Protein AF-A0A1S3GBY2-F1 (afdb_monomer_lite)

Sequence (214 aa):
MWSNLQQQLGTPTHLPAPPTRPRPSFLALEAFECLAWSQAAGRLWEQLRQFWADHFSRRFRPRRPPLRRISSMSTFYLLDHRTRQAELGLSYGAPRTRLSDEAFVFRGGRWAAEGQLTQARLPPAPPTLSNWKPAQAQRTKSQVLLEENNYLKLQQELLMDMLTETTARMHLLEKKLDPDVSPAAAARAWQRKMRKRENANGVLMIQPRALESR

Radius of gyration: 46.9 Å; chains: 1; bounding box: 114×121×108 Å

InterPro domains:
  IPR028118 Chibby family [PF14645] (54-177)
  IPR028118 Chibby family [cd07429] (70-169)

Structure (mmCIF, N/CA/C/O backbone):
data_AF-A0A1S3GBY2-F1
#
_entry.id   AF-A0A1S3GBY2-F1
#
loop_
_atom_site.group_PDB
_atom_site.id
_atom_site.type_symbol
_atom_site.label_atom_id
_atom_site.label_alt_id
_atom_site.label_comp_id
_atom_site.label_asym_id
_atom_site.label_entity_id
_atom_site.label_seq_id
_atom_site.pdbx_PDB_ins_code
_atom_site.Cartn_x
_atom_site.Cartn_y
_atom_site.Cartn_z
_atom_site.occupancy
_atom_site.B_iso_or_equiv
_atom_site.auth_seq_id
_atom_site.auth_comp_id
_atom_site.auth_asym_id
_atom_site.auth_atom_id
_atom_site.pdbx_PDB_model_num
ATOM 1 N N . MET A 1 1 ? 80.711 64.512 -30.360 1.00 38.22 1 MET A N 1
ATOM 2 C CA . MET A 1 1 ? 81.630 64.069 -31.427 1.00 38.22 1 MET A CA 1
ATOM 3 C C . MET A 1 1 ? 81.513 62.571 -31.541 1.00 38.22 1 MET A C 1
ATOM 5 O O . MET A 1 1 ? 81.596 61.885 -30.534 1.00 38.22 1 MET A O 1
ATOM 9 N N . TRP A 1 2 ? 81.209 62.131 -32.751 1.00 36.69 2 TRP A N 1
ATOM 10 C CA . TRP A 1 2 ? 80.994 60.751 -33.144 1.00 36.69 2 TRP A CA 1
ATOM 11 C C . TRP A 1 2 ? 82.316 59.992 -33.252 1.00 36.69 2 TRP A C 1
ATOM 13 O O . TRP A 1 2 ? 83.219 60.451 -33.946 1.00 36.69 2 TRP A O 1
ATOM 23 N N . SER A 1 3 ? 82.383 58.822 -32.627 1.00 38.38 3 SER A N 1
ATOM 24 C CA . SER A 1 3 ? 83.279 57.706 -32.956 1.00 38.38 3 SER A CA 1
ATOM 25 C C . SER A 1 3 ? 82.935 56.566 -31.983 1.00 38.38 3 SER A C 1
ATOM 27 O O . SER A 1 3 ? 82.779 56.797 -30.796 1.00 38.38 3 SER A O 1
ATOM 29 N N . ASN A 1 4 ? 82.747 55.311 -32.362 1.00 39.38 4 ASN A N 1
ATOM 30 C CA . ASN A 1 4 ? 82.948 54.659 -33.635 1.00 39.38 4 ASN A CA 1
ATOM 31 C C . ASN A 1 4 ? 82.101 53.376 -33.646 1.00 39.38 4 ASN A C 1
ATOM 33 O O . ASN A 1 4 ? 81.843 52.774 -32.603 1.00 39.38 4 ASN A O 1
ATOM 37 N N . LEU A 1 5 ? 81.667 52.997 -34.839 1.00 38.19 5 LEU A N 1
ATOM 38 C CA . LEU A 1 5 ? 80.824 51.852 -35.149 1.00 38.19 5 LEU A CA 1
ATOM 39 C C . LEU A 1 5 ? 81.502 50.508 -34.793 1.00 38.19 5 LEU A C 1
ATOM 41 O O . LEU A 1 5 ? 82.589 50.207 -35.270 1.00 38.19 5 LEU A O 1
ATOM 45 N N . GLN A 1 6 ? 80.781 49.665 -34.050 1.00 40.56 6 GLN A N 1
ATOM 46 C CA . GLN A 1 6 ? 80.234 48.406 -34.578 1.00 40.56 6 GLN A CA 1
ATOM 47 C C . GLN A 1 6 ? 81.227 47.387 -35.167 1.00 40.56 6 GLN A C 1
ATOM 49 O O . GLN A 1 6 ? 81.456 47.371 -36.374 1.00 40.56 6 GLN A O 1
ATOM 54 N N . GLN A 1 7 ? 81.682 46.447 -34.325 1.00 38.84 7 GLN A N 1
ATOM 55 C CA . GLN A 1 7 ? 81.820 45.019 -34.669 1.00 38.84 7 GLN A CA 1
ATOM 56 C C . GLN A 1 7 ? 82.293 44.188 -33.466 1.00 38.84 7 GLN A C 1
ATOM 58 O O . GLN A 1 7 ? 83.486 44.065 -33.221 1.00 38.84 7 GLN A O 1
ATOM 63 N N . GLN A 1 8 ? 81.359 43.541 -32.767 1.00 37.03 8 GLN A N 1
ATOM 64 C CA . GLN A 1 8 ? 81.581 42.189 -32.249 1.00 37.03 8 GLN A CA 1
ATOM 65 C C . GLN A 1 8 ? 80.284 41.393 -32.407 1.00 37.03 8 GLN A C 1
ATOM 67 O O . GLN A 1 8 ? 79.263 41.666 -31.782 1.00 37.03 8 GLN A O 1
ATOM 72 N N . LEU A 1 9 ? 80.339 40.446 -33.337 1.00 37.59 9 LEU A N 1
ATOM 73 C CA . LEU A 1 9 ? 79.348 39.414 -33.580 1.00 37.59 9 LEU A CA 1
ATOM 74 C C . LEU A 1 9 ? 79.488 38.358 -32.471 1.00 37.59 9 LEU A C 1
ATOM 76 O O . LEU A 1 9 ? 80.596 37.868 -32.260 1.00 37.59 9 LEU A O 1
ATOM 80 N N . GLY A 1 10 ? 78.398 37.952 -31.815 1.00 32.97 10 GLY A N 1
ATOM 81 C CA . GLY A 1 10 ? 78.409 36.694 -31.065 1.00 32.97 10 GLY A CA 1
ATOM 82 C C . GLY A 1 10 ? 77.356 36.538 -29.970 1.00 32.97 10 GLY A C 1
ATOM 83 O O . GLY A 1 10 ? 77.459 37.147 -28.914 1.00 32.97 10 GLY A O 1
ATOM 84 N N . THR A 1 11 ? 76.462 35.571 -30.204 1.00 44.81 11 THR A N 1
ATOM 85 C CA . THR A 1 11 ? 75.614 34.808 -29.262 1.00 44.81 11 THR A CA 1
ATOM 86 C C . THR A 1 11 ? 74.159 35.274 -29.053 1.00 44.81 11 THR A C 1
ATOM 88 O O . THR A 1 11 ? 73.906 36.322 -28.467 1.00 44.81 11 THR A O 1
ATOM 91 N N . PRO A 1 12 ? 73.162 34.471 -29.490 1.00 40.03 12 PRO A N 1
ATOM 92 C CA . PRO A 1 12 ? 71.800 34.565 -28.990 1.00 40.03 12 PRO A CA 1
ATOM 93 C C . PRO A 1 12 ? 71.725 33.829 -27.647 1.00 40.03 12 PRO A C 1
ATOM 95 O O . PRO A 1 12 ? 71.845 32.605 -27.577 1.00 40.03 12 PRO A O 1
ATOM 98 N N . THR A 1 13 ? 71.533 34.581 -26.567 1.00 38.19 13 THR A N 1
ATOM 99 C CA . THR A 1 13 ? 71.220 34.027 -25.249 1.00 38.19 13 THR A CA 1
ATOM 100 C C . THR A 1 13 ? 69.871 33.313 -25.315 1.00 38.19 13 THR A C 1
ATOM 102 O O . THR A 1 13 ? 68.823 33.925 -25.512 1.00 38.19 13 THR A O 1
ATOM 105 N N . HIS A 1 14 ? 69.921 31.993 -25.170 1.00 47.81 14 HIS A N 1
ATOM 106 C CA . HIS A 1 14 ? 68.777 31.096 -25.090 1.00 47.81 14 HIS A CA 1
ATOM 107 C C . HIS A 1 14 ? 67.953 31.440 -23.835 1.00 47.81 14 HIS A C 1
ATOM 109 O O . HIS A 1 14 ? 68.391 31.192 -22.713 1.00 47.81 14 HIS A O 1
ATOM 115 N N . LEU A 1 15 ? 66.764 32.023 -24.005 1.00 48.34 15 LEU A N 1
ATOM 116 C CA . LEU A 1 15 ? 65.771 32.119 -22.932 1.00 48.34 15 LEU A CA 1
ATOM 117 C C . LEU A 1 15 ? 65.108 30.739 -22.760 1.00 48.34 15 LEU A C 1
ATOM 119 O O . LEU A 1 15 ? 64.544 30.226 -23.730 1.00 48.34 15 LEU A O 1
ATOM 123 N N . PRO A 1 16 ? 65.148 30.107 -21.574 1.00 47.28 16 PRO A N 1
ATOM 124 C CA . PRO A 1 16 ? 64.392 28.887 -21.333 1.00 47.28 16 PRO A CA 1
ATOM 125 C C . PRO A 1 16 ? 62.904 29.216 -21.148 1.00 47.28 16 PRO A C 1
ATOM 127 O O . PRO A 1 16 ? 62.527 30.114 -20.395 1.00 47.28 16 PRO A O 1
ATOM 130 N N . ALA A 1 17 ? 62.060 28.468 -21.858 1.00 53.50 17 ALA A N 1
ATOM 131 C CA . ALA A 1 17 ? 60.608 28.498 -21.738 1.00 53.50 17 ALA A CA 1
ATOM 132 C C . ALA A 1 17 ? 60.148 28.163 -20.300 1.00 53.50 17 ALA A C 1
ATOM 134 O O . ALA A 1 17 ? 60.812 27.382 -19.611 1.00 53.50 17 ALA A O 1
ATOM 135 N N . PRO A 1 18 ? 59.011 28.710 -19.830 1.00 54.97 18 PRO A N 1
ATOM 136 C CA . PRO A 1 18 ? 58.504 28.419 -18.493 1.00 54.97 18 PRO A CA 1
ATOM 137 C C . PRO A 1 18 ? 58.078 26.945 -18.367 1.00 54.97 18 PRO A C 1
ATOM 139 O O . PRO A 1 18 ? 57.575 26.370 -19.337 1.00 54.97 18 PRO A O 1
ATOM 142 N N . PRO A 1 19 ? 58.222 26.321 -17.182 1.00 45.69 19 PRO A N 1
ATOM 143 C CA . PRO A 1 19 ? 57.838 24.932 -16.989 1.00 45.69 19 PRO A CA 1
ATOM 144 C C . PRO A 1 19 ? 56.320 24.784 -17.113 1.00 45.69 19 PRO A C 1
ATOM 146 O O . PRO A 1 19 ? 55.539 25.348 -16.339 1.00 45.69 19 PRO A O 1
ATOM 149 N N . THR A 1 20 ? 55.898 23.987 -18.089 1.00 53.47 20 THR A N 1
ATOM 150 C CA . THR A 1 20 ? 54.543 23.461 -18.209 1.00 53.47 20 THR A CA 1
ATOM 151 C C . THR A 1 20 ? 54.222 22.639 -16.965 1.00 53.47 20 THR A C 1
ATOM 153 O O . THR A 1 20 ? 54.678 21.510 -16.799 1.00 53.47 20 THR A O 1
ATOM 156 N N . ARG A 1 21 ? 53.413 23.209 -16.067 1.00 50.62 21 ARG A N 1
ATOM 157 C CA . ARG A 1 21 ? 52.765 22.443 -14.997 1.00 50.62 21 ARG A CA 1
ATOM 158 C C . ARG A 1 21 ? 51.912 21.345 -15.648 1.00 50.62 21 ARG A C 1
ATOM 160 O O . ARG A 1 21 ? 51.072 21.685 -16.488 1.00 50.62 21 ARG A O 1
ATOM 167 N N . PRO A 1 22 ? 52.075 20.061 -15.287 1.00 51.16 22 PRO A N 1
ATOM 168 C CA . PRO A 1 22 ? 51.161 19.034 -15.755 1.00 51.16 22 PRO A CA 1
ATOM 169 C C . PRO A 1 22 ? 49.781 19.348 -15.174 1.00 51.16 22 PRO A C 1
ATOM 171 O O . PRO A 1 22 ? 49.613 19.475 -13.960 1.00 51.16 22 PRO A O 1
ATOM 174 N N . ARG A 1 23 ? 48.791 19.533 -16.050 1.00 50.62 23 ARG A N 1
ATOM 175 C CA . ARG A 1 23 ? 47.388 19.584 -15.636 1.00 50.62 23 ARG A CA 1
ATOM 176 C C . ARG A 1 23 ? 47.086 18.257 -14.931 1.00 50.62 23 ARG A C 1
ATOM 178 O O . ARG A 1 23 ? 47.350 17.220 -15.542 1.00 50.62 23 ARG A O 1
ATOM 185 N N . PRO A 1 24 ? 46.562 18.248 -13.693 1.00 50.81 24 PRO A N 1
ATOM 186 C CA . PRO A 1 24 ? 46.080 17.013 -13.100 1.00 50.81 24 PRO A CA 1
ATOM 187 C C . PRO A 1 24 ? 44.980 16.476 -14.015 1.00 50.81 24 PRO A C 1
ATOM 189 O O . PRO A 1 24 ? 43.971 17.134 -14.266 1.00 50.81 24 PRO A O 1
ATOM 192 N N . SER A 1 25 ? 45.238 15.316 -14.606 1.00 54.59 25 SER A N 1
ATOM 193 C CA . SER A 1 25 ? 44.296 14.612 -15.460 1.00 54.59 25 SER A CA 1
ATOM 194 C C . SER A 1 25 ? 43.052 14.294 -14.638 1.00 54.59 25 SER A C 1
ATOM 196 O O . SER A 1 25 ? 43.124 13.502 -13.703 1.00 54.59 25 SER A O 1
ATOM 198 N N . PHE A 1 26 ? 41.922 14.902 -15.002 1.00 49.06 26 PHE A N 1
ATOM 199 C CA . PHE A 1 26 ? 40.592 14.673 -14.419 1.00 49.06 26 PHE A CA 1
ATOM 200 C C . PHE A 1 26 ? 40.255 13.168 -14.307 1.00 49.06 26 PHE A C 1
ATOM 202 O O . PHE A 1 26 ? 39.633 12.726 -13.351 1.00 49.06 26 PHE A O 1
ATOM 209 N N . LEU A 1 27 ? 40.799 12.367 -15.231 1.00 54.09 27 LEU A N 1
ATOM 210 C CA . LEU A 1 27 ? 40.703 10.905 -15.270 1.00 54.09 27 LEU A CA 1
ATOM 211 C C . LEU A 1 27 ? 41.322 10.188 -14.056 1.00 54.09 27 LEU A C 1
ATOM 213 O O . LEU A 1 27 ? 40.889 9.094 -13.714 1.00 54.09 27 LEU A O 1
ATOM 217 N N . ALA A 1 28 ? 42.334 10.768 -13.402 1.00 50.66 28 ALA A N 1
ATOM 218 C CA . ALA A 1 28 ? 42.974 10.136 -12.249 1.00 50.66 28 ALA A CA 1
ATOM 219 C C . ALA A 1 28 ? 42.089 10.226 -10.998 1.00 50.66 28 ALA A C 1
ATOM 221 O O . ALA A 1 28 ? 41.976 9.247 -10.270 1.00 50.66 28 ALA A O 1
ATOM 222 N N . LEU A 1 29 ? 41.423 11.365 -10.776 1.00 50.31 29 LEU A N 1
ATOM 223 C CA . LEU A 1 29 ? 40.507 11.547 -9.645 1.00 50.31 29 LEU A CA 1
ATOM 224 C C . LEU A 1 29 ? 39.265 10.654 -9.778 1.00 50.31 29 LEU A C 1
ATOM 226 O O . LEU A 1 29 ? 38.917 9.975 -8.815 1.00 50.31 29 LEU A O 1
ATOM 230 N N . GLU A 1 30 ? 38.681 10.543 -10.976 1.00 53.53 30 GLU A N 1
ATOM 231 C CA . GLU A 1 30 ? 37.558 9.618 -11.202 1.00 53.53 30 GLU A CA 1
ATOM 232 C C . GLU A 1 30 ? 37.950 8.144 -11.032 1.00 53.53 30 GLU A C 1
ATOM 234 O O . GLU A 1 30 ? 37.171 7.349 -10.503 1.00 53.53 30 GLU A O 1
ATOM 239 N N . ALA A 1 31 ? 39.172 7.759 -11.418 1.00 51.44 31 ALA A N 1
ATOM 240 C CA . ALA A 1 31 ? 39.657 6.398 -11.199 1.00 51.44 31 ALA A CA 1
ATOM 241 C C . ALA A 1 31 ? 39.771 6.062 -9.699 1.00 51.44 31 ALA A C 1
ATOM 243 O O . ALA A 1 31 ? 39.437 4.946 -9.291 1.00 51.44 31 ALA A O 1
ATOM 244 N N . PHE A 1 32 ? 40.187 7.026 -8.866 1.00 53.25 32 PHE A N 1
ATOM 245 C CA . PHE A 1 32 ? 40.219 6.865 -7.409 1.00 53.25 32 PHE A CA 1
ATOM 246 C C . PHE A 1 32 ? 38.813 6.778 -6.799 1.00 53.25 32 PHE A C 1
ATOM 248 O O . PHE A 1 32 ? 38.595 5.942 -5.920 1.00 53.25 32 PHE A O 1
ATOM 255 N N . GLU A 1 33 ? 37.849 7.563 -7.283 1.00 56.28 33 GLU A N 1
ATOM 256 C CA . GLU A 1 33 ? 36.451 7.494 -6.832 1.00 56.28 33 GLU A CA 1
ATOM 257 C C . GLU A 1 33 ? 35.774 6.171 -7.230 1.00 56.28 33 GLU A C 1
ATOM 259 O O . GLU A 1 33 ? 35.102 5.547 -6.405 1.00 56.28 33 GLU A O 1
ATOM 264 N N . CYS A 1 34 ? 36.029 5.664 -8.441 1.00 55.97 34 CYS A N 1
ATOM 265 C CA . CYS A 1 34 ? 35.527 4.363 -8.896 1.00 55.97 34 CYS A CA 1
ATOM 266 C C . CYS A 1 34 ? 36.100 3.198 -8.075 1.00 55.97 34 CYS A C 1
ATOM 268 O O . CYS A 1 34 ? 35.374 2.276 -7.693 1.00 55.97 34 CYS A O 1
ATOM 270 N N . LEU A 1 35 ? 37.397 3.242 -7.758 1.00 58.91 35 LEU A N 1
ATOM 271 C CA . LEU A 1 35 ? 38.035 2.241 -6.903 1.00 58.91 35 LEU A CA 1
ATOM 272 C C . LEU A 1 35 ? 37.497 2.313 -5.468 1.00 58.91 35 LEU A C 1
ATOM 274 O O . LEU A 1 35 ? 37.173 1.272 -4.893 1.00 58.91 35 LEU A O 1
ATOM 278 N N . ALA A 1 36 ? 37.320 3.513 -4.912 1.00 57.88 36 ALA A N 1
ATOM 279 C CA . ALA A 1 36 ? 36.747 3.696 -3.581 1.00 57.88 36 ALA A CA 1
ATOM 280 C C . ALA A 1 36 ? 35.296 3.188 -3.500 1.00 57.88 36 ALA A C 1
ATOM 282 O O . ALA A 1 36 ? 34.935 2.509 -2.534 1.00 57.88 36 ALA A O 1
ATOM 283 N N . TRP A 1 37 ? 34.485 3.429 -4.535 1.00 56.75 37 TRP A N 1
ATOM 284 C CA . TRP A 1 37 ? 33.115 2.922 -4.608 1.00 56.75 37 TRP A CA 1
ATOM 285 C C . TRP A 1 37 ? 33.080 1.402 -4.788 1.00 56.75 37 TRP A C 1
ATOM 287 O O . TRP A 1 37 ? 32.333 0.726 -4.085 1.00 56.75 37 TRP A O 1
ATOM 297 N N . SER A 1 38 ? 33.941 0.828 -5.632 1.00 66.50 38 SER A N 1
ATOM 298 C CA . SER A 1 38 ? 34.029 -0.633 -5.788 1.00 66.50 38 SER A CA 1
ATOM 299 C C . SER A 1 38 ? 34.400 -1.342 -4.475 1.00 66.50 38 SER A C 1
ATOM 301 O O . SER A 1 38 ? 33.838 -2.386 -4.141 1.00 66.50 38 SER A O 1
ATOM 303 N N . GLN A 1 39 ? 35.271 -0.730 -3.667 1.00 71.12 39 GLN A N 1
ATOM 304 C CA . GLN A 1 39 ? 35.670 -1.242 -2.355 1.00 71.12 39 GLN A CA 1
ATOM 305 C C . GLN A 1 39 ? 34.579 -1.045 -1.295 1.00 71.12 39 GLN A C 1
ATOM 307 O O . GLN A 1 39 ? 34.371 -1.922 -0.456 1.00 71.12 39 GLN A O 1
ATOM 312 N N . ALA A 1 40 ? 33.866 0.085 -1.319 1.00 70.31 40 ALA A N 1
ATOM 313 C CA . ALA A 1 40 ? 32.726 0.326 -0.435 1.00 70.31 40 ALA A CA 1
ATOM 314 C C . ALA A 1 40 ? 31.551 -0.616 -0.753 1.00 70.31 40 ALA A C 1
ATOM 316 O O . ALA A 1 40 ? 30.958 -1.187 0.162 1.00 70.31 40 ALA A O 1
ATOM 317 N N . ALA A 1 41 ? 31.268 -0.846 -2.037 1.00 75.12 41 ALA A N 1
ATOM 318 C CA . ALA A 1 41 ? 30.253 -1.787 -2.499 1.00 75.12 41 ALA A CA 1
ATOM 319 C C . ALA A 1 41 ? 30.611 -3.234 -2.126 1.00 75.12 41 ALA A C 1
ATOM 321 O O . ALA A 1 41 ? 29.748 -3.969 -1.648 1.00 75.12 41 ALA A O 1
ATOM 322 N N . GLY A 1 42 ? 31.885 -3.623 -2.258 1.00 83.94 42 GLY A N 1
ATOM 323 C CA . GLY A 1 42 ? 32.376 -4.930 -1.813 1.00 83.94 42 GLY A CA 1
ATOM 324 C C . GLY A 1 42 ? 32.199 -5.151 -0.308 1.00 83.94 42 GLY A C 1
ATOM 325 O O . GLY A 1 42 ? 31.646 -6.171 0.102 1.00 83.94 42 GLY A O 1
ATOM 326 N N . ARG A 1 43 ? 32.565 -4.159 0.516 1.00 85.25 43 ARG A N 1
ATOM 327 C CA . ARG A 1 43 ? 32.376 -4.219 1.977 1.00 85.25 43 ARG A CA 1
ATOM 328 C C . ARG A 1 43 ? 30.905 -4.331 2.377 1.00 85.25 43 ARG A C 1
ATOM 330 O O . ARG A 1 43 ? 30.569 -5.111 3.263 1.00 85.25 43 ARG A O 1
ATOM 337 N N . LEU A 1 44 ? 30.025 -3.577 1.723 1.00 86.50 44 LEU A N 1
ATOM 338 C CA . LEU A 1 44 ? 28.589 -3.611 2.009 1.00 86.50 44 LEU A CA 1
ATOM 339 C C . LEU A 1 44 ? 27.968 -4.954 1.592 1.00 86.50 44 LEU A C 1
ATOM 341 O O . LEU A 1 44 ? 27.118 -5.501 2.297 1.00 86.50 44 LEU A O 1
ATOM 345 N N . TRP A 1 45 ? 28.449 -5.531 0.489 1.00 87.50 45 TRP A N 1
ATOM 346 C CA . TRP A 1 45 ? 28.054 -6.865 0.048 1.00 87.50 45 TRP A CA 1
ATOM 347 C C . TRP A 1 45 ? 28.510 -7.964 1.017 1.00 87.50 45 TRP A C 1
ATOM 349 O O . TRP A 1 45 ? 27.741 -8.874 1.331 1.00 87.50 45 TRP A O 1
ATOM 359 N N . GLU A 1 46 ? 29.725 -7.864 1.558 1.00 89.62 46 GLU A N 1
ATOM 360 C CA . GLU A 1 46 ? 30.223 -8.773 2.598 1.00 89.62 46 GLU A CA 1
ATOM 361 C C . GLU A 1 46 ? 29.426 -8.654 3.901 1.00 89.62 46 GLU A C 1
ATOM 363 O O . GLU A 1 46 ? 29.060 -9.675 4.487 1.00 89.62 46 GLU A O 1
ATOM 368 N N . GLN A 1 47 ? 29.074 -7.433 4.315 1.00 88.31 47 GLN A N 1
ATOM 369 C CA . GLN A 1 47 ? 28.208 -7.196 5.474 1.00 88.31 47 GLN A CA 1
ATOM 370 C C . GLN A 1 47 ? 26.824 -7.820 5.292 1.00 88.31 47 GLN A C 1
ATOM 372 O O . GLN A 1 47 ? 26.313 -8.468 6.208 1.00 88.31 47 GLN A O 1
ATOM 377 N N . LEU A 1 48 ? 26.229 -7.678 4.106 1.00 86.69 48 LEU A N 1
ATOM 378 C CA . LEU A 1 48 ? 24.945 -8.296 3.792 1.00 86.69 48 LEU A CA 1
ATOM 379 C C . LEU A 1 48 ? 25.047 -9.825 3.822 1.00 86.69 48 LEU A C 1
ATOM 381 O O . LEU A 1 48 ? 24.184 -10.494 4.391 1.00 86.69 48 LEU A O 1
ATOM 385 N N . ARG A 1 49 ? 26.122 -10.387 3.260 1.00 85.94 49 ARG A N 1
ATOM 386 C CA . ARG A 1 49 ? 26.354 -11.836 3.258 1.00 85.94 49 ARG A CA 1
ATOM 387 C C . ARG A 1 49 ? 26.517 -12.383 4.676 1.00 85.94 49 ARG A C 1
ATOM 389 O O . ARG A 1 49 ? 25.947 -13.427 4.989 1.00 85.94 49 ARG A O 1
ATOM 396 N N . GLN A 1 50 ? 27.237 -11.660 5.532 1.00 86.19 50 GLN A N 1
ATOM 397 C CA . GLN A 1 50 ? 27.423 -12.017 6.936 1.00 86.19 50 GLN A CA 1
ATOM 398 C C . GLN A 1 50 ? 26.107 -11.924 7.721 1.00 86.19 50 GLN A C 1
ATOM 400 O O . GLN A 1 50 ? 25.749 -12.858 8.434 1.00 86.19 50 GLN A O 1
ATOM 405 N N . PHE A 1 51 ? 25.329 -10.858 7.511 1.00 84.94 51 PHE A N 1
ATOM 406 C CA . PHE A 1 51 ? 23.994 -10.712 8.092 1.00 84.94 51 PHE A CA 1
ATOM 407 C C . PHE A 1 51 ? 23.082 -11.886 7.711 1.00 84.94 51 PHE A C 1
ATOM 409 O O . PHE A 1 51 ? 22.441 -12.488 8.570 1.00 84.94 51 PHE A O 1
ATOM 416 N N . TRP A 1 52 ? 23.051 -12.272 6.435 1.00 80.75 52 TRP A N 1
ATOM 417 C CA . TRP A 1 52 ? 22.233 -13.400 5.986 1.00 80.75 52 TRP A CA 1
ATOM 418 C C . TRP A 1 52 ? 22.682 -14.729 6.594 1.00 80.75 52 TRP A C 1
ATOM 420 O O . TRP A 1 52 ? 21.839 -15.505 7.056 1.00 80.75 52 TRP A O 1
ATOM 430 N N . ALA A 1 53 ? 23.994 -14.968 6.652 1.00 80.25 53 ALA A N 1
ATOM 431 C CA . ALA A 1 53 ? 24.554 -16.142 7.308 1.00 80.25 53 ALA A CA 1
ATOM 432 C C . ALA A 1 53 ? 24.161 -16.194 8.795 1.00 80.25 53 ALA A C 1
ATOM 434 O O . ALA A 1 53 ? 23.737 -17.244 9.278 1.00 80.25 53 ALA A O 1
ATOM 435 N N . ASP A 1 54 ? 24.194 -15.073 9.511 1.00 76.94 54 ASP A N 1
ATOM 436 C CA . ASP A 1 54 ? 23.914 -15.057 10.948 1.00 76.94 54 ASP A CA 1
ATOM 437 C C . ASP A 1 54 ? 22.416 -15.087 11.287 1.00 76.94 54 ASP A C 1
ATOM 439 O O . ASP A 1 54 ? 22.045 -15.604 12.347 1.00 76.94 54 ASP A O 1
ATOM 443 N N . HIS A 1 55 ? 21.549 -14.570 10.411 1.00 72.88 55 HIS A N 1
ATOM 444 C CA . HIS A 1 55 ? 20.110 -14.450 10.668 1.00 72.88 55 HIS A CA 1
ATOM 445 C C . HIS A 1 55 ? 19.274 -15.623 10.140 1.00 72.88 55 HIS A C 1
ATOM 447 O O . HIS A 1 55 ? 18.317 -16.017 10.810 1.00 72.88 55 HIS A O 1
ATOM 453 N N . PHE A 1 56 ? 19.632 -16.219 8.997 1.00 65.94 56 PHE A N 1
ATOM 454 C CA . PHE A 1 56 ? 18.835 -17.291 8.377 1.00 65.94 56 PHE A CA 1
ATOM 455 C C . PHE A 1 56 ? 19.404 -18.704 8.585 1.00 65.94 56 PHE A C 1
ATOM 457 O O . PHE A 1 56 ? 18.673 -19.678 8.416 1.00 65.94 56 PHE A O 1
ATOM 464 N N . SER A 1 57 ? 20.663 -18.843 9.023 1.00 63.34 57 SER A N 1
ATOM 465 C CA . SER A 1 57 ? 21.274 -20.159 9.315 1.00 63.34 57 SER A CA 1
ATOM 466 C C . SER A 1 57 ? 20.977 -20.665 10.729 1.00 63.34 57 SER A C 1
ATOM 468 O O . SER A 1 57 ? 21.215 -21.832 11.053 1.00 63.34 57 SER A O 1
ATOM 470 N N . ARG A 1 58 ? 20.456 -19.801 11.611 1.00 68.94 58 ARG A N 1
ATOM 471 C CA . ARG A 1 58 ? 19.994 -20.218 12.939 1.00 68.94 58 ARG A CA 1
ATOM 472 C C . ARG A 1 58 ? 18.736 -21.052 12.742 1.00 68.94 58 ARG A C 1
ATOM 474 O O . ARG A 1 58 ? 17.795 -20.583 12.115 1.00 68.94 58 ARG A O 1
ATOM 481 N N . ARG A 1 59 ? 18.706 -22.281 13.281 1.00 69.12 59 ARG A N 1
ATOM 482 C CA . ARG A 1 59 ? 17.524 -23.162 13.205 1.00 69.12 59 ARG A CA 1
ATOM 483 C C . ARG A 1 59 ? 16.293 -22.371 13.643 1.00 69.12 59 ARG A C 1
ATOM 485 O O . ARG A 1 59 ? 16.127 -22.120 14.837 1.00 69.12 59 ARG A O 1
ATOM 492 N N . PHE A 1 60 ? 15.455 -21.992 12.681 1.00 68.88 60 PHE A N 1
ATOM 493 C CA . PHE A 1 60 ? 14.175 -21.349 12.917 1.00 68.88 60 PHE A CA 1
ATOM 494 C C . PHE A 1 60 ? 13.353 -22.290 13.795 1.00 68.88 60 PHE A C 1
ATOM 496 O O . PHE A 1 60 ? 12.867 -23.330 13.353 1.00 68.88 60 PHE A O 1
ATOM 503 N N . ARG A 1 61 ? 13.287 -21.972 15.087 1.00 71.44 61 ARG A N 1
ATOM 504 C CA . ARG A 1 61 ? 12.473 -22.690 16.063 1.00 71.44 61 ARG A CA 1
ATOM 505 C C . ARG A 1 61 ? 11.333 -21.766 16.449 1.00 71.44 61 ARG A C 1
ATOM 507 O O . ARG A 1 61 ? 11.446 -21.083 17.470 1.00 71.44 61 ARG A O 1
ATOM 514 N N . PRO A 1 62 ? 10.272 -21.686 15.628 1.00 74.38 62 PRO A N 1
ATOM 515 C CA . PRO A 1 62 ? 9.108 -20.909 16.003 1.00 74.38 62 PRO A CA 1
ATOM 516 C C . PRO A 1 62 ? 8.631 -21.452 17.350 1.00 74.38 62 PRO A C 1
ATOM 518 O O . PRO A 1 62 ? 8.362 -22.647 17.504 1.00 74.38 62 PRO A O 1
ATOM 521 N N . ARG A 1 63 ? 8.620 -20.586 18.368 1.00 74.19 63 ARG A N 1
ATOM 522 C CA . ARG A 1 63 ? 8.042 -20.928 19.668 1.00 74.19 63 ARG A CA 1
ATOM 523 C C . ARG A 1 63 ? 6.579 -21.291 19.435 1.00 74.19 63 ARG A C 1
ATOM 525 O O . ARG A 1 63 ? 5.920 -20.661 18.610 1.00 74.19 63 ARG A O 1
ATOM 532 N N . ARG A 1 64 ? 6.073 -22.300 20.154 1.00 77.25 64 ARG A N 1
ATOM 533 C CA . ARG A 1 64 ? 4.647 -22.640 20.087 1.00 77.25 64 ARG A CA 1
ATOM 534 C C . ARG A 1 64 ? 3.844 -21.372 20.391 1.00 77.25 64 ARG A C 1
ATOM 536 O O . ARG A 1 64 ? 4.102 -20.761 21.432 1.00 77.25 64 ARG A O 1
ATOM 543 N N . PRO A 1 65 ? 2.919 -20.966 19.506 1.00 75.88 65 PRO A N 1
ATOM 544 C CA . PRO A 1 65 ? 2.024 -19.865 19.805 1.00 75.88 65 PRO A CA 1
ATOM 545 C C . PRO A 1 65 ? 1.336 -20.149 21.146 1.00 75.88 65 PRO A C 1
ATOM 547 O O . PRO A 1 65 ? 0.930 -21.294 21.374 1.00 75.88 65 PRO A O 1
ATOM 550 N N . PRO A 1 66 ? 1.238 -19.163 22.052 1.00 76.75 66 PRO A N 1
ATOM 551 C CA . PRO A 1 66 ? 0.537 -19.357 23.312 1.00 76.75 66 PRO A CA 1
ATOM 552 C C . PRO A 1 66 ? -0.895 -19.825 23.036 1.00 76.75 66 PRO A C 1
ATOM 554 O O . PRO A 1 66 ? -1.535 -19.375 22.080 1.00 76.75 66 PRO A O 1
ATOM 557 N N . LEU A 1 67 ? -1.386 -20.750 23.865 1.00 72.94 67 LEU A N 1
ATOM 558 C CA . LEU A 1 67 ? -2.731 -21.293 23.719 1.00 72.94 67 LEU A CA 1
ATOM 559 C C . LEU A 1 67 ? -3.736 -20.140 23.827 1.00 72.94 67 LEU A C 1
ATOM 561 O O . LEU A 1 67 ? -3.756 -19.407 24.819 1.00 72.94 67 LEU A O 1
ATOM 565 N N . ARG A 1 68 ? -4.542 -19.948 22.780 1.00 69.50 68 ARG A N 1
ATOM 566 C CA . ARG A 1 68 ? -5.568 -18.903 22.758 1.00 69.50 68 ARG A CA 1
ATOM 567 C C . ARG A 1 68 ? -6.539 -19.172 23.913 1.00 69.50 68 ARG A C 1
ATOM 569 O O . ARG A 1 68 ? -7.157 -20.226 23.956 1.00 69.50 68 ARG A O 1
ATOM 576 N N . ARG A 1 69 ? -6.669 -18.217 24.843 1.00 66.38 69 ARG A N 1
ATOM 577 C CA . ARG A 1 69 ? -7.635 -18.271 25.963 1.00 66.38 69 ARG A CA 1
ATOM 578 C C . ARG A 1 69 ? -9.080 -18.017 25.520 1.00 66.38 69 ARG A C 1
ATOM 580 O O . ARG A 1 69 ? -9.987 -18.120 26.333 1.00 66.38 69 ARG A O 1
ATOM 587 N N . ILE A 1 70 ? -9.279 -17.644 24.257 1.00 69.00 70 ILE A N 1
ATOM 588 C CA . ILE A 1 70 ? -10.593 -17.383 23.678 1.00 69.00 70 ILE A CA 1
ATOM 589 C C . ILE A 1 70 ? -11.170 -18.669 23.096 1.00 69.00 70 ILE A C 1
ATOM 591 O O . ILE A 1 70 ? -10.526 -19.349 22.294 1.00 69.00 70 ILE A O 1
ATOM 595 N N . SER A 1 71 ? -12.395 -18.977 23.500 1.00 56.34 71 SER A N 1
ATOM 596 C CA . SER A 1 71 ? -13.208 -20.029 22.907 1.00 56.34 71 SER A CA 1
ATOM 597 C C . SER A 1 71 ? -13.354 -19.759 21.409 1.00 56.34 71 SER A C 1
ATOM 599 O O . SER A 1 71 ? -13.742 -18.665 21.000 1.00 56.34 71 SER A O 1
ATOM 601 N N . SER A 1 72 ? -12.999 -20.731 20.570 1.00 63.91 72 SER A N 1
ATOM 602 C CA . SER A 1 72 ? -13.261 -20.654 19.134 1.00 63.91 72 SER A CA 1
ATOM 603 C C . SER A 1 72 ? -14.767 -20.594 18.883 1.00 63.91 72 SER A C 1
ATOM 605 O O . SER A 1 72 ? -15.549 -21.150 19.657 1.00 63.91 72 SER A O 1
ATOM 607 N N . MET A 1 73 ? -15.187 -19.982 17.765 1.00 64.56 73 MET A N 1
ATOM 608 C CA . MET A 1 73 ? -16.615 -19.915 17.427 1.00 64.56 73 MET A CA 1
ATOM 609 C C . MET A 1 73 ? -17.287 -21.293 17.315 1.00 64.56 73 MET A C 1
ATOM 611 O O . MET A 1 73 ? -18.503 -21.422 17.402 1.00 64.56 73 MET A O 1
ATOM 615 N N . SER A 1 74 ? -16.485 -22.343 17.164 1.00 68.81 74 SER A N 1
ATOM 616 C CA . SER A 1 74 ? -16.935 -23.727 17.143 1.00 68.81 74 SER A CA 1
ATOM 617 C C . SER A 1 74 ? -17.472 -24.232 18.482 1.00 68.81 74 SER A C 1
ATOM 619 O O . SER A 1 74 ? -18.064 -25.296 18.489 1.00 68.81 74 SER A O 1
ATOM 621 N N . THR A 1 75 ? -17.262 -23.541 19.606 1.00 72.69 75 THR A N 1
ATOM 622 C CA . THR A 1 75 ? -17.538 -24.086 20.952 1.00 72.69 75 THR A CA 1
ATOM 623 C C . THR A 1 75 ? -18.713 -23.384 21.655 1.00 72.69 75 THR A C 1
ATOM 625 O O . THR A 1 75 ? -18.990 -23.630 22.826 1.00 72.69 75 THR A O 1
ATOM 628 N N . PHE A 1 76 ? -19.467 -22.528 20.952 1.00 71.81 76 PHE A N 1
ATOM 629 C CA . PHE A 1 76 ? -20.571 -21.754 21.546 1.00 71.81 76 PHE A CA 1
ATOM 630 C C . PHE A 1 76 ? -21.767 -22.584 22.018 1.00 71.81 76 PHE A C 1
ATOM 632 O O . PHE A 1 76 ? -22.549 -22.110 22.845 1.00 71.81 76 PHE A O 1
ATOM 639 N N . TYR A 1 77 ? -21.922 -23.818 21.532 1.00 74.81 77 TYR A N 1
ATOM 640 C CA . TYR A 1 77 ? -22.962 -24.718 22.029 1.00 74.81 77 TYR A CA 1
ATOM 641 C C . TYR A 1 77 ? -22.715 -25.171 23.477 1.00 74.81 77 TYR A C 1
ATOM 643 O O . TYR A 1 77 ? -23.675 -25.560 24.135 1.00 74.81 77 TYR A O 1
ATOM 651 N N . LEU A 1 78 ? -21.475 -25.076 23.985 1.00 83.56 78 LEU A N 1
ATOM 652 C CA . LEU A 1 78 ? -21.140 -25.370 25.385 1.00 83.56 78 LEU A CA 1
ATOM 653 C C . LEU A 1 78 ? -21.466 -24.215 26.343 1.00 83.56 78 LEU A C 1
ATOM 655 O O . LEU A 1 78 ? -21.509 -24.433 27.548 1.00 83.56 78 LEU A O 1
ATOM 659 N N . LEU A 1 79 ? -21.671 -22.994 25.834 1.00 81.44 79 LEU A N 1
ATOM 660 C CA . LEU A 1 79 ? -22.061 -21.856 26.666 1.00 81.44 79 LEU A CA 1
ATOM 661 C C . LEU A 1 79 ? -23.554 -21.909 26.990 1.00 81.44 79 LEU A C 1
ATOM 663 O O . LEU A 1 79 ? -24.374 -22.255 26.127 1.00 81.44 79 LEU A O 1
ATOM 667 N N . ASP A 1 80 ? -23.890 -21.461 28.199 1.00 88.19 80 ASP A N 1
ATOM 668 C CA . ASP A 1 80 ? -25.266 -21.253 28.636 1.00 88.19 80 ASP A CA 1
ATOM 669 C C . ASP A 1 80 ? -26.029 -20.350 27.662 1.00 88.19 80 ASP A C 1
ATOM 671 O O . ASP A 1 80 ? -25.484 -19.404 27.083 1.00 88.19 80 ASP A O 1
ATOM 675 N N . HIS A 1 81 ? -27.329 -20.612 27.511 1.00 84.12 81 HIS A N 1
ATOM 676 C CA . HIS A 1 81 ? -28.204 -19.873 26.599 1.00 84.12 81 HIS A CA 1
ATOM 677 C C . HIS A 1 81 ? -28.140 -18.353 26.816 1.00 84.12 81 HIS A C 1
ATOM 679 O O . HIS A 1 81 ? -28.051 -17.593 25.853 1.00 84.12 81 HIS A O 1
ATOM 685 N N . ARG A 1 82 ? -28.116 -17.915 28.080 1.00 82.19 82 ARG A N 1
ATOM 686 C CA . ARG A 1 82 ? -28.049 -16.497 28.454 1.00 82.19 82 ARG A CA 1
ATOM 687 C C . ARG A 1 82 ? -26.725 -15.849 28.037 1.00 82.19 82 ARG A C 1
ATOM 689 O O . ARG A 1 82 ? -26.735 -14.739 27.514 1.00 82.19 82 ARG A O 1
ATOM 696 N N . THR A 1 83 ? -25.605 -16.547 28.216 1.00 83.25 83 THR A N 1
ATOM 697 C CA . THR A 1 83 ? -24.271 -16.078 27.802 1.00 83.25 83 THR A CA 1
ATOM 698 C C . THR A 1 83 ? -24.177 -16.008 26.280 1.00 83.25 83 THR A C 1
ATOM 700 O O . THR A 1 83 ? -23.745 -14.999 25.727 1.00 83.25 83 THR A O 1
ATOM 703 N N . ARG A 1 84 ? -24.705 -17.026 25.587 1.00 83.25 84 ARG A N 1
ATOM 704 C CA . ARG A 1 84 ? -24.787 -17.056 24.121 1.00 83.25 84 ARG A CA 1
ATOM 705 C C . ARG A 1 84 ? -25.618 -15.897 23.563 1.00 83.25 84 ARG A C 1
ATOM 707 O O . ARG A 1 84 ? -25.224 -15.289 22.573 1.00 83.25 84 ARG A O 1
ATOM 714 N N . GLN A 1 85 ? -26.746 -15.572 24.195 1.00 82.12 85 GLN A N 1
ATOM 715 C CA . GLN A 1 85 ? -27.578 -14.430 23.804 1.00 82.12 85 GLN A CA 1
ATOM 716 C C . GLN A 1 85 ? -26.916 -13.076 24.090 1.00 82.12 85 GLN A C 1
ATOM 718 O O . GLN A 1 85 ? -27.105 -12.146 23.313 1.00 82.12 85 GLN A O 1
ATOM 723 N N . ALA A 1 86 ? -26.136 -12.951 25.163 1.00 78.12 86 ALA A N 1
ATOM 724 C CA . ALA A 1 86 ? -25.442 -11.704 25.481 1.00 78.12 86 ALA A CA 1
ATOM 725 C C . ALA A 1 86 ? -24.282 -11.407 24.515 1.00 78.12 86 ALA A C 1
ATOM 727 O O . ALA A 1 86 ? -24.082 -10.256 24.137 1.00 78.12 86 ALA A O 1
ATOM 728 N N . GLU A 1 87 ? -23.530 -12.432 24.108 1.00 77.50 87 GLU A N 1
ATOM 729 C CA . GLU A 1 87 ? -22.354 -12.263 23.242 1.00 77.50 87 GLU A CA 1
ATOM 730 C C . GLU A 1 87 ? -22.699 -12.246 21.747 1.00 77.50 87 GLU A C 1
ATOM 732 O O . GLU A 1 87 ? -22.076 -11.517 20.977 1.00 77.50 87 GLU A O 1
ATOM 737 N N . LEU A 1 88 ? -23.674 -13.058 21.327 1.00 74.31 88 LEU A N 1
ATOM 738 C CA . LEU A 1 88 ? -23.986 -13.316 19.913 1.00 74.31 88 LEU A CA 1
ATOM 739 C C . LEU A 1 88 ? -25.478 -13.192 19.583 1.00 74.31 88 LEU A C 1
ATOM 741 O O . LEU A 1 88 ? -25.880 -13.432 18.444 1.00 74.31 88 LEU A O 1
ATOM 745 N N . GLY A 1 89 ? -26.328 -12.894 20.566 1.00 75.31 89 GLY A N 1
ATOM 746 C CA . GLY A 1 89 ? -27.759 -12.730 20.333 1.00 75.31 89 GLY A CA 1
ATOM 747 C C . GLY A 1 89 ? -28.059 -11.449 19.565 1.00 75.31 89 GLY A C 1
ATOM 748 O O . GLY A 1 89 ? -27.282 -10.504 19.573 1.00 75.31 89 GLY A O 1
ATOM 749 N N . LEU A 1 90 ? -29.231 -11.388 18.933 1.00 75.38 90 LEU A N 1
ATOM 750 C CA . LEU A 1 90 ? -29.671 -10.246 18.115 1.00 75.38 90 LEU A CA 1
ATOM 751 C C . LEU A 1 90 ? -29.876 -8.935 18.903 1.00 75.38 90 LEU A C 1
ATOM 753 O O . LEU A 1 90 ? -30.138 -7.890 18.315 1.00 75.38 90 LEU A O 1
ATOM 757 N N . SER A 1 91 ? -29.757 -8.967 20.230 1.00 78.00 91 SER A N 1
ATOM 758 C CA . SER A 1 91 ? -29.932 -7.825 21.129 1.00 78.00 91 SER A CA 1
ATOM 759 C C . SER A 1 91 ? -28.639 -7.034 21.373 1.00 78.00 91 SER A C 1
ATOM 761 O O . SER A 1 91 ? -28.453 -6.483 22.455 1.00 78.00 91 SER A O 1
ATOM 763 N N . TYR A 1 92 ? -27.733 -6.962 20.394 1.00 69.94 92 TYR A N 1
ATOM 764 C CA . TYR A 1 92 ? -26.467 -6.219 20.514 1.00 69.94 92 TYR A CA 1
ATOM 765 C C . TYR A 1 92 ? -26.635 -4.687 20.424 1.00 69.94 92 TYR A C 1
ATOM 767 O O . TYR A 1 92 ? -25.688 -3.937 20.664 1.00 69.94 92 TYR A O 1
ATOM 775 N N . GLY A 1 93 ? -27.845 -4.199 20.125 1.00 81.88 93 GLY A N 1
ATOM 776 C CA . GLY A 1 93 ? -28.130 -2.772 19.979 1.00 81.88 93 GLY A CA 1
ATOM 777 C C . GLY A 1 93 ? -27.487 -2.169 18.725 1.00 81.88 93 GLY A C 1
ATOM 778 O O . GLY A 1 93 ? -27.160 -2.867 17.770 1.00 81.88 93 GLY A O 1
ATOM 779 N N . ALA A 1 94 ? -27.326 -0.846 18.695 1.00 84.44 94 ALA A N 1
ATOM 780 C CA . ALA A 1 94 ? -26.599 -0.195 17.608 1.00 84.44 94 ALA A CA 1
ATOM 781 C C . ALA A 1 94 ? -25.105 -0.586 17.664 1.00 84.44 94 ALA A C 1
ATOM 783 O O . ALA A 1 94 ? -24.550 -0.592 18.767 1.00 84.44 94 ALA A O 1
ATOM 784 N N . PRO A 1 95 ? -24.442 -0.876 16.523 1.00 87.81 95 PRO A N 1
ATOM 785 C CA . PRO A 1 95 ? -23.031 -1.252 16.503 1.00 87.81 95 PRO A CA 1
ATOM 786 C C . PRO A 1 95 ? -22.177 -0.255 17.286 1.00 87.81 95 PRO A C 1
ATOM 788 O O . PRO A 1 95 ? -22.284 0.957 17.092 1.00 87.81 95 PRO A O 1
ATOM 791 N N . ARG A 1 96 ? -21.343 -0.776 18.183 1.00 87.81 96 ARG A N 1
ATOM 792 C CA . ARG A 1 96 ? -20.469 -0.004 19.063 1.00 87.81 96 ARG A CA 1
ATOM 793 C C . ARG A 1 96 ? -19.021 -0.372 18.804 1.00 87.81 96 ARG A C 1
ATOM 795 O O . ARG A 1 96 ? -18.708 -1.540 18.602 1.00 87.81 96 ARG A O 1
ATOM 802 N N . THR A 1 97 ? -18.139 0.611 18.844 1.00 90.12 97 THR A N 1
ATOM 803 C CA . THR A 1 97 ? -16.694 0.387 18.796 1.00 90.12 97 THR A CA 1
ATOM 804 C C . THR A 1 97 ? -16.002 1.301 19.792 1.00 90.12 97 THR A C 1
ATOM 806 O O . THR A 1 97 ? -16.522 2.362 20.131 1.00 90.12 97 THR A O 1
ATOM 809 N N . ARG A 1 98 ? -14.841 0.883 20.286 1.00 89.62 98 ARG A N 1
ATOM 810 C CA . ARG A 1 98 ? -13.991 1.700 21.151 1.00 89.62 98 ARG A CA 1
ATOM 811 C C . ARG A 1 98 ? -12.667 1.897 20.440 1.00 89.62 98 ARG A C 1
ATOM 813 O O . ARG A 1 98 ? -11.998 0.917 20.116 1.00 89.62 98 ARG A O 1
ATOM 820 N N . LEU A 1 99 ? -12.320 3.148 20.177 1.00 88.50 99 LEU A N 1
ATOM 821 C CA . LEU A 1 99 ? -11.012 3.520 19.657 1.00 88.50 99 LEU A CA 1
ATOM 822 C C . LEU A 1 99 ? -10.342 4.350 20.745 1.00 88.50 99 LEU A C 1
ATOM 824 O O . LEU A 1 99 ? -10.936 5.323 21.197 1.00 88.50 99 LEU A O 1
ATOM 828 N N . SER A 1 100 ? -9.165 3.901 21.189 1.00 85.12 100 SER A N 1
ATOM 829 C CA . SER A 1 100 ? -8.527 4.353 22.434 1.00 85.12 100 SER A CA 1
ATOM 830 C C . SER A 1 100 ? -9.486 4.278 23.635 1.00 85.12 100 SER A C 1
ATOM 832 O O . SER A 1 100 ? -9.941 3.186 23.982 1.00 85.12 100 SER A O 1
ATOM 834 N N . ASP A 1 101 ? -9.815 5.421 24.234 1.00 84.88 101 ASP A N 1
ATOM 835 C CA . ASP A 1 101 ? -10.659 5.548 25.424 1.00 84.88 101 ASP A CA 1
ATOM 836 C C . ASP A 1 101 ? -12.065 6.075 25.100 1.00 84.88 101 ASP A C 1
ATOM 838 O O . ASP A 1 101 ? -12.921 6.156 25.982 1.00 84.88 101 ASP A O 1
ATOM 842 N N . GLU A 1 102 ? -12.343 6.368 23.827 1.00 87.94 102 GLU A N 1
ATOM 843 C CA . GLU A 1 102 ? -13.629 6.888 23.371 1.00 87.94 102 GLU A CA 1
ATOM 844 C C . GLU A 1 102 ? -14.502 5.776 22.775 1.00 87.94 102 GLU A C 1
ATOM 846 O O . GLU A 1 102 ? -14.065 4.953 21.965 1.00 87.94 102 GLU A O 1
ATOM 851 N N . ALA A 1 103 ? -15.772 5.745 23.185 1.00 89.56 103 ALA A N 1
ATOM 852 C CA . ALA A 1 103 ? -16.775 4.840 22.636 1.00 89.56 103 ALA A CA 1
ATOM 853 C C . ALA A 1 103 ? -17.562 5.533 21.518 1.00 89.56 103 ALA A C 1
ATOM 855 O O . ALA A 1 103 ? -18.005 6.670 21.673 1.00 89.56 103 ALA A O 1
ATOM 856 N N . PHE A 1 104 ? -17.772 4.831 20.409 1.00 91.94 104 PHE A N 1
ATOM 857 C CA . PHE A 1 104 ? -18.536 5.289 19.255 1.00 91.94 104 PHE A CA 1
ATOM 858 C C . PHE A 1 104 ? -19.712 4.354 19.000 1.00 91.94 104 PHE A C 1
ATOM 860 O O . PHE A 1 104 ? -19.572 3.132 19.053 1.00 91.94 104 PHE A O 1
ATOM 867 N N . VAL A 1 105 ? -20.860 4.931 18.657 1.00 93.12 105 VAL A N 1
ATOM 868 C CA . VAL A 1 105 ? -22.079 4.211 18.282 1.00 93.12 105 VAL A CA 1
ATOM 869 C C . VAL A 1 105 ? -22.429 4.541 16.837 1.00 93.12 105 VAL A C 1
ATOM 871 O O . VAL A 1 105 ? -22.451 5.710 16.445 1.00 93.12 105 VAL A O 1
ATOM 874 N N . PHE A 1 106 ? -22.733 3.524 16.041 1.00 89.44 106 PHE A N 1
ATOM 875 C CA . PHE A 1 106 ? -23.184 3.688 14.667 1.00 89.44 106 PHE A CA 1
ATOM 876 C C . PHE A 1 106 ? -24.677 4.034 14.627 1.00 89.44 106 PHE A C 1
ATOM 878 O O . PHE A 1 106 ? -25.525 3.226 15.012 1.00 89.44 106 PHE A O 1
ATOM 885 N N . ARG A 1 107 ? -25.019 5.244 14.174 1.00 87.75 107 ARG A N 1
ATOM 886 C CA . ARG A 1 107 ? -26.406 5.732 14.074 1.00 87.75 107 ARG A CA 1
ATOM 887 C C . ARG A 1 107 ? -26.582 6.544 12.795 1.00 87.75 107 ARG A C 1
ATOM 889 O O . ARG A 1 107 ? -25.784 7.432 12.512 1.00 87.75 107 ARG A O 1
ATOM 896 N N . GLY A 1 108 ? -27.634 6.262 12.023 1.00 81.75 108 GLY A N 1
ATOM 897 C CA . GLY A 1 108 ? -27.953 7.027 10.809 1.00 81.75 108 GLY A CA 1
ATOM 898 C C . GLY A 1 108 ? -26.811 7.067 9.783 1.00 81.75 108 GLY A C 1
ATOM 899 O O . GLY A 1 108 ? -26.516 8.133 9.250 1.00 81.75 108 GLY A O 1
ATOM 900 N N . GLY A 1 109 ? -26.124 5.936 9.572 1.00 88.19 109 GLY A N 1
ATOM 901 C CA . GLY A 1 109 ? -25.055 5.804 8.573 1.00 88.19 109 GLY A CA 1
ATOM 902 C C . GLY A 1 109 ? -23.678 6.334 8.991 1.00 88.19 109 GLY A C 1
ATOM 903 O O . GLY A 1 109 ? -22.746 6.265 8.194 1.00 88.19 109 GLY A O 1
ATOM 904 N N . ARG A 1 110 ? -23.520 6.855 10.216 1.00 90.25 110 ARG A N 1
ATOM 905 C CA . ARG A 1 110 ? -22.256 7.428 10.712 1.00 90.25 110 ARG A CA 1
ATOM 906 C C . ARG A 1 110 ? -21.905 6.944 12.118 1.00 90.25 110 ARG A C 1
ATOM 908 O O . ARG A 1 110 ? -22.787 6.603 12.904 1.00 90.25 110 ARG A O 1
ATOM 915 N N . TRP A 1 111 ? -20.616 6.966 12.443 1.00 91.38 111 TRP A N 1
ATOM 916 C CA . TRP A 1 111 ? -20.114 6.763 13.804 1.00 91.38 111 TRP A CA 1
ATOM 917 C C . TRP A 1 111 ? -20.200 8.074 14.596 1.00 91.38 111 TRP A C 1
ATOM 919 O O . TRP A 1 111 ? -19.736 9.109 14.120 1.00 91.38 111 TRP A O 1
ATOM 929 N N . ALA A 1 112 ? -20.805 8.041 15.785 1.00 88.56 112 ALA A N 1
ATOM 930 C CA . ALA A 1 112 ? -20.918 9.186 16.691 1.00 88.56 112 ALA A CA 1
ATOM 931 C C . ALA A 1 112 ? -20.375 8.826 18.079 1.00 88.56 112 ALA A C 1
ATOM 933 O O . ALA A 1 112 ? -20.624 7.722 18.560 1.00 88.56 112 ALA A O 1
ATOM 934 N N . ALA A 1 113 ? -19.650 9.743 18.723 1.00 88.19 113 ALA A N 1
ATOM 935 C CA . ALA A 1 113 ? -19.106 9.518 20.059 1.00 88.19 113 ALA A CA 1
ATOM 936 C C . ALA A 1 113 ? -20.241 9.403 21.094 1.00 88.19 113 ALA A C 1
ATOM 938 O O . ALA A 1 113 ? -21.131 10.252 21.168 1.00 88.19 113 ALA A O 1
ATOM 939 N N . GLU A 1 114 ? -20.209 8.349 21.902 1.00 80.12 114 GLU A N 1
ATOM 940 C CA . GLU A 1 114 ? -21.261 7.972 22.850 1.00 80.12 114 GLU A CA 1
ATOM 941 C C . GLU A 1 114 ? -21.474 9.025 23.957 1.00 80.12 114 GLU A C 1
ATOM 943 O O . GLU A 1 114 ? -22.585 9.181 24.460 1.00 80.12 114 GLU A O 1
ATOM 948 N N . GLY A 1 115 ? -20.441 9.818 24.268 1.00 67.88 115 GLY A N 1
ATOM 949 C CA . GLY A 1 1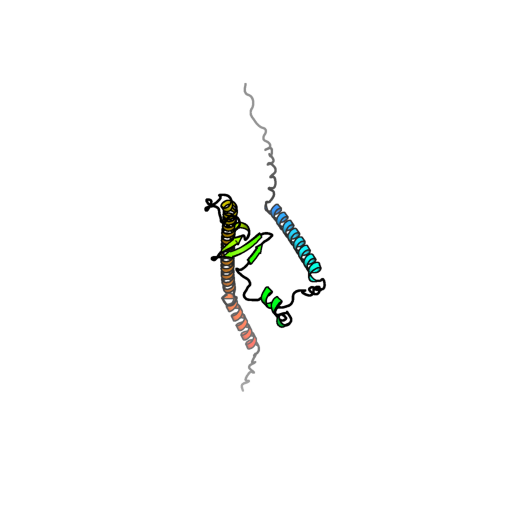15 ? -20.470 10.882 25.279 1.00 67.88 115 GLY A CA 1
ATOM 950 C C . GLY A 1 115 ? -21.073 12.222 24.836 1.00 67.88 115 GLY A C 1
ATOM 951 O O . GLY A 1 115 ? -21.265 13.095 25.675 1.00 67.88 115 GLY A O 1
ATOM 952 N N . GLN A 1 116 ? -21.411 12.419 23.555 1.00 57.25 116 GLN A N 1
ATOM 953 C CA . GLN A 1 116 ? -22.013 13.684 23.089 1.00 57.25 116 GLN A CA 1
ATOM 954 C C . GLN A 1 116 ? -23.502 13.833 23.459 1.00 57.25 116 GLN A C 1
ATOM 956 O O . GLN A 1 116 ? -24.083 14.904 23.284 1.00 57.25 116 GLN A O 1
ATOM 961 N N . LEU A 1 117 ? -24.142 12.778 23.974 1.00 50.94 117 LEU A N 1
ATOM 962 C CA . LEU A 1 117 ? -25.594 12.737 24.178 1.00 50.94 117 LEU A CA 1
ATOM 963 C C . LEU A 1 117 ? -26.093 13.369 25.484 1.00 50.94 117 LEU A C 1
ATOM 965 O O . LEU A 1 117 ? -27.285 13.656 25.577 1.00 50.94 117 LEU A O 1
ATOM 969 N N . THR A 1 118 ? -25.238 13.682 26.460 1.00 44.69 118 THR A N 1
ATOM 970 C CA . THR A 1 118 ? -25.668 14.500 27.615 1.00 44.69 118 THR A CA 1
ATOM 971 C C . THR A 1 118 ? -25.859 15.977 27.264 1.00 44.69 118 THR A C 1
ATOM 973 O O . THR A 1 118 ? -26.445 16.715 28.051 1.00 44.69 118 THR A O 1
ATOM 976 N N . GLN A 1 119 ? -25.470 16.406 26.059 1.00 45.91 119 GLN A N 1
ATOM 977 C CA . GLN A 1 119 ? -25.654 17.776 25.573 1.00 45.91 119 GLN A CA 1
ATOM 978 C C . GLN A 1 119 ? -26.737 17.886 24.486 1.00 45.91 119 GLN A C 1
ATOM 980 O O . GLN A 1 119 ? -26.738 18.816 23.691 1.00 45.91 119 GLN A O 1
ATOM 985 N N . ALA A 1 120 ? -27.696 16.957 24.443 1.00 44.75 120 ALA A N 1
ATOM 986 C CA . ALA A 1 120 ? -28.805 16.991 23.483 1.00 44.75 120 ALA A CA 1
ATOM 987 C C . ALA A 1 120 ? -29.994 17.887 23.909 1.00 44.75 120 ALA A C 1
ATOM 989 O O . ALA A 1 120 ? -31.065 17.796 23.312 1.00 44.75 120 ALA A O 1
ATOM 990 N N . ARG A 1 121 ? -29.838 18.754 24.926 1.00 49.06 121 ARG A N 1
ATOM 991 C CA . ARG A 1 121 ? -30.866 19.750 25.308 1.00 49.06 121 ARG A CA 1
ATOM 992 C C . ARG A 1 121 ? -30.468 21.208 25.069 1.00 49.06 121 ARG A C 1
ATOM 994 O O . ARG A 1 121 ? -31.252 22.092 25.395 1.00 49.06 121 ARG A O 1
ATOM 1001 N N . LEU A 1 122 ? -29.301 21.483 24.487 1.00 49.38 122 LEU A N 1
ATOM 1002 C CA . LEU A 1 122 ? -29.018 22.828 23.984 1.00 49.38 122 LEU A CA 1
ATOM 1003 C C . LEU A 1 122 ? -29.271 22.890 22.472 1.00 49.38 122 LEU A C 1
ATOM 1005 O O . LEU A 1 122 ? -28.965 21.921 21.774 1.00 49.38 122 LEU A O 1
ATOM 1009 N N . PRO A 1 123 ? -29.838 24.005 21.964 1.00 52.19 123 PRO A N 1
ATOM 1010 C CA . PRO A 1 123 ? -30.023 24.215 20.530 1.00 52.19 123 PRO A CA 1
ATOM 1011 C C . PRO A 1 123 ? -28.691 24.021 19.788 1.00 52.19 123 PRO A C 1
ATOM 1013 O O . PRO A 1 123 ? -27.634 24.235 20.390 1.00 52.19 123 PRO A O 1
ATOM 1016 N N . PRO A 1 124 ? -28.716 23.601 18.508 1.00 48.81 124 PRO A N 1
ATOM 1017 C CA . PRO A 1 124 ? -27.505 23.282 17.764 1.00 48.81 124 PRO A CA 1
ATOM 1018 C C . PRO A 1 124 ? -26.569 24.491 17.769 1.00 48.81 124 PRO A C 1
ATOM 1020 O O . PRO A 1 124 ? -26.843 25.511 17.138 1.00 48.81 124 PRO A O 1
ATOM 1023 N N . ALA A 1 125 ? -25.473 24.381 18.520 1.00 53.31 125 ALA A N 1
ATOM 1024 C CA . ALA A 1 125 ? -24.408 25.363 18.470 1.00 53.31 125 ALA A CA 1
ATOM 1025 C C . ALA A 1 125 ? -23.804 25.342 17.053 1.00 53.31 125 ALA A C 1
ATOM 1027 O O . ALA A 1 125 ? -23.673 24.261 16.464 1.00 53.31 125 ALA A O 1
ATOM 1028 N N . PRO A 1 126 ? -23.450 26.508 16.485 1.00 53.75 126 PRO A N 1
ATOM 1029 C CA . PRO A 1 126 ? -22.834 26.574 15.168 1.00 53.75 126 PRO A CA 1
ATOM 1030 C C . PRO A 1 126 ? -21.545 25.737 15.146 1.00 53.75 126 PRO A C 1
ATOM 1032 O O . PRO A 1 126 ? -20.900 25.581 16.188 1.00 53.75 126 PRO A O 1
ATOM 1035 N N . PRO A 1 127 ? -21.168 25.181 13.980 1.00 52.50 127 PRO A N 1
ATOM 1036 C CA . PRO A 1 127 ? -20.037 24.271 13.863 1.00 52.50 127 PRO A CA 1
ATOM 1037 C C . PRO A 1 127 ? -18.781 24.938 14.419 1.00 52.50 127 PRO A C 1
ATOM 1039 O O . PRO A 1 127 ? -18.283 25.930 13.885 1.00 52.50 127 PRO A O 1
ATOM 1042 N N . THR A 1 128 ? -18.282 24.401 15.527 1.00 49.00 128 THR A N 1
ATOM 1043 C CA . THR A 1 128 ? -17.094 24.912 16.190 1.00 49.00 128 THR A CA 1
ATOM 1044 C C . THR A 1 128 ? -15.888 24.756 15.267 1.00 49.00 128 THR A C 1
ATOM 1046 O O . THR A 1 128 ? -15.527 23.663 14.823 1.00 49.00 128 THR A O 1
ATOM 1049 N N . LEU A 1 129 ? -15.233 25.890 15.012 1.00 56.12 129 LEU A N 1
ATOM 1050 C CA . LEU A 1 129 ? -13.984 26.085 14.265 1.00 56.12 129 LEU A CA 1
ATOM 1051 C C . LEU A 1 129 ? -12.769 25.321 14.853 1.00 56.12 129 LEU A C 1
ATOM 1053 O O . LEU A 1 129 ? -11.624 25.661 14.570 1.00 56.12 129 LEU A O 1
ATOM 1057 N N . SER A 1 130 ? -12.961 24.286 15.667 1.00 55.44 130 SER A N 1
ATOM 1058 C CA . SER A 1 130 ? -11.894 23.426 16.194 1.00 55.44 130 SER A CA 1
ATOM 1059 C C . SER A 1 130 ? -11.708 22.152 15.366 1.00 55.44 130 SER A C 1
ATOM 1061 O O . SER A 1 130 ? -10.589 21.661 15.235 1.00 55.44 130 SER A O 1
ATOM 1063 N N . ASN A 1 131 ? -12.777 21.646 14.740 1.00 54.34 131 ASN A N 1
ATOM 1064 C CA . ASN A 1 131 ? -12.783 20.309 14.127 1.00 54.34 131 ASN A CA 1
ATOM 1065 C C . ASN A 1 131 ? -12.263 20.298 12.674 1.00 54.34 131 ASN A C 1
ATOM 1067 O O . ASN A 1 131 ? -11.964 19.240 12.125 1.00 54.34 131 ASN A O 1
ATOM 1071 N N . TRP A 1 132 ? -12.126 21.469 12.043 1.00 54.81 132 TRP A N 1
ATOM 1072 C CA . TRP A 1 132 ? -11.651 21.602 10.659 1.00 54.81 132 TRP A CA 1
ATOM 1073 C C . TRP A 1 132 ? -10.123 21.539 10.534 1.00 54.81 132 TRP A C 1
ATOM 1075 O O . TRP A 1 132 ? -9.623 21.043 9.526 1.00 54.81 132 TRP A O 1
ATOM 1085 N N . LYS A 1 133 ? -9.370 21.967 11.560 1.00 60.69 133 LYS A N 1
ATOM 1086 C CA . LYS A 1 133 ? -7.896 22.010 11.514 1.00 60.69 133 LYS A CA 1
ATOM 1087 C C . LYS A 1 133 ? -7.248 20.620 11.373 1.00 60.69 133 LYS A C 1
ATOM 1089 O O . LYS A 1 133 ? -6.401 20.467 10.491 1.00 60.69 133 LYS A O 1
ATOM 1094 N N . PRO A 1 134 ? -7.641 19.583 12.146 1.00 68.50 134 PRO A N 1
ATOM 1095 C CA . PRO A 1 134 ? -7.081 18.241 11.976 1.00 68.50 134 PRO A CA 1
ATOM 1096 C C . PRO A 1 134 ? -7.490 17.610 10.639 1.00 68.50 134 PRO A C 1
ATOM 1098 O O . PRO A 1 134 ? -6.670 16.978 9.979 1.00 68.50 134 PRO A O 1
ATOM 1101 N N . ALA A 1 135 ? -8.736 17.826 10.202 1.00 68.62 135 ALA A N 1
ATOM 1102 C CA . ALA A 1 135 ? -9.240 17.308 8.931 1.00 68.62 135 ALA A CA 1
ATOM 1103 C C . ALA A 1 135 ? -8.525 17.934 7.723 1.00 68.62 135 ALA A C 1
ATOM 1105 O O . ALA A 1 135 ? -8.218 17.242 6.754 1.00 68.62 135 ALA A O 1
ATOM 1106 N N . GLN A 1 136 ? -8.208 19.227 7.784 1.00 73.12 136 GLN A N 1
ATOM 1107 C CA . GLN A 1 136 ? -7.461 19.915 6.736 1.00 73.12 136 GLN A CA 1
ATOM 1108 C C . GLN A 1 136 ? -5.995 19.473 6.688 1.00 73.12 136 GLN A C 1
ATOM 1110 O O . GLN A 1 136 ? -5.482 19.221 5.602 1.00 73.12 136 GLN A O 1
ATOM 1115 N N . ALA A 1 137 ? -5.348 19.291 7.843 1.00 74.88 137 ALA A N 1
ATOM 1116 C CA . ALA A 1 137 ? -3.982 18.769 7.914 1.00 74.88 137 ALA A CA 1
ATOM 1117 C C . ALA A 1 137 ? -3.867 17.314 7.414 1.00 74.88 137 ALA A C 1
ATOM 1119 O O . ALA A 1 137 ? -2.839 16.919 6.872 1.00 74.88 137 ALA A O 1
ATOM 1120 N N . GLN A 1 138 ? -4.912 16.499 7.584 1.00 76.31 138 GLN A N 1
ATOM 1121 C CA . GLN A 1 138 ? -4.964 15.151 7.005 1.00 76.31 138 GLN A CA 1
ATOM 1122 C C . GLN A 1 138 ? -5.173 15.191 5.486 1.00 76.31 138 GLN A C 1
ATOM 1124 O O . GLN A 1 138 ? -4.533 14.433 4.762 1.00 76.31 138 GLN A O 1
ATOM 1129 N N . ARG A 1 139 ? -6.004 16.114 4.983 1.00 83.00 139 ARG A N 1
ATOM 1130 C CA . ARG A 1 139 ? -6.194 16.313 3.536 1.00 83.00 139 ARG A CA 1
ATOM 1131 C C . ARG A 1 139 ? -4.909 16.752 2.841 1.00 83.00 139 ARG A C 1
ATOM 1133 O O . ARG A 1 139 ? -4.593 16.208 1.793 1.00 83.00 139 ARG A O 1
ATOM 1140 N N . THR A 1 140 ? -4.142 17.669 3.431 1.00 83.44 140 THR A N 1
ATOM 1141 C CA . THR A 1 140 ? -2.857 18.098 2.854 1.00 83.44 140 THR A CA 1
ATOM 1142 C C . THR A 1 140 ? -1.827 16.973 2.845 1.00 83.44 140 THR A C 1
ATOM 1144 O O . THR A 1 140 ? -1.163 16.775 1.835 1.00 83.44 140 THR A O 1
ATOM 1147 N N . LYS A 1 141 ? -1.735 16.169 3.911 1.00 87.81 141 LYS A N 1
ATOM 1148 C CA . LYS A 1 141 ? -0.876 14.970 3.920 1.00 87.81 141 LYS A CA 1
ATOM 1149 C C . LYS A 1 141 ? -1.290 13.959 2.852 1.00 87.81 141 LYS A C 1
ATOM 1151 O O . LYS A 1 141 ? -0.437 13.425 2.154 1.00 87.81 141 LYS A O 1
ATOM 1156 N N . SER A 1 142 ? -2.592 13.725 2.699 1.00 87.75 142 SER A N 1
ATOM 1157 C CA . SER A 1 142 ? -3.109 12.836 1.656 1.00 87.75 142 SER A CA 1
ATOM 1158 C C . SER A 1 142 ? -2.814 13.361 0.249 1.00 87.75 142 SER A C 1
ATOM 1160 O O . SER A 1 142 ? -2.561 12.558 -0.639 1.00 87.75 142 SER A O 1
ATOM 1162 N N . GLN A 1 143 ? -2.836 14.680 0.045 1.00 94.00 143 GLN A N 1
ATOM 1163 C CA . GLN A 1 143 ? -2.496 15.320 -1.227 1.00 94.00 143 GLN A CA 1
ATOM 1164 C C . GLN A 1 143 ? -1.021 15.091 -1.588 1.00 94.00 143 GLN A C 1
ATOM 1166 O O . GLN A 1 143 ? -0.728 14.624 -2.682 1.00 94.00 143 GLN A O 1
ATOM 1171 N N . VAL A 1 144 ? -0.110 15.337 -0.641 1.00 93.94 144 VAL A N 1
ATOM 1172 C CA . VAL A 1 144 ? 1.334 15.129 -0.843 1.00 93.94 144 VAL A CA 1
ATOM 1173 C C . VAL A 1 144 ? 1.632 13.666 -1.180 1.00 93.94 144 VAL A C 1
ATOM 1175 O O . VAL A 1 144 ? 2.337 13.386 -2.143 1.00 93.94 144 VAL A O 1
ATOM 1178 N N . LEU A 1 145 ? 1.022 12.720 -0.458 1.00 96.19 145 LEU A N 1
ATOM 1179 C CA . LEU A 1 145 ? 1.193 11.290 -0.741 1.00 96.19 145 LEU A CA 1
ATOM 1180 C C . LEU A 1 145 ? 0.666 10.886 -2.128 1.00 96.19 145 LEU A C 1
ATOM 1182 O O . LEU A 1 145 ? 1.214 9.978 -2.752 1.00 96.19 145 LEU A O 1
ATOM 1186 N N . LEU A 1 146 ? -0.394 11.533 -2.623 1.00 96.31 146 LEU A N 1
ATOM 1187 C CA . LEU A 1 146 ? -0.906 11.287 -3.974 1.00 96.31 146 LEU A CA 1
ATOM 1188 C C . LEU A 1 146 ? 0.053 11.809 -5.049 1.00 96.31 146 LEU A C 1
ATOM 1190 O O . LEU A 1 146 ? 0.251 11.133 -6.058 1.00 96.31 146 LEU A O 1
ATOM 1194 N N . GLU A 1 147 ? 0.658 12.974 -4.828 1.00 95.75 147 GLU A N 1
ATOM 1195 C CA . GLU A 1 147 ? 1.650 13.562 -5.735 1.00 95.75 147 GLU A CA 1
ATOM 1196 C C . GLU A 1 147 ? 2.928 12.716 -5.784 1.00 95.75 147 GLU A C 1
ATOM 1198 O O . GLU A 1 147 ? 3.398 12.382 -6.872 1.00 95.75 147 GLU A O 1
ATOM 1203 N N . GLU A 1 148 ? 3.427 12.265 -4.630 1.00 96.56 148 GLU A N 1
ATOM 1204 C CA . GLU A 1 148 ? 4.554 11.326 -4.552 1.00 96.56 148 GLU A CA 1
ATOM 1205 C C . GLU A 1 148 ? 4.237 10.000 -5.255 1.00 96.56 148 GLU A C 1
ATOM 1207 O O . GLU A 1 148 ? 5.053 9.486 -6.020 1.00 96.56 148 GLU A O 1
ATOM 1212 N N . ASN A 1 149 ? 3.034 9.450 -5.053 1.00 97.94 149 ASN A N 1
ATOM 1213 C CA . ASN A 1 149 ? 2.627 8.217 -5.724 1.00 97.94 149 ASN A CA 1
ATOM 1214 C C . ASN A 1 149 ? 2.560 8.381 -7.248 1.00 97.94 149 ASN A C 1
ATOM 1216 O O . ASN A 1 149 ? 2.930 7.462 -7.979 1.00 97.94 149 ASN A O 1
ATOM 1220 N N . ASN A 1 150 ? 2.091 9.535 -7.727 1.00 98.00 150 ASN A N 1
ATOM 1221 C CA . ASN A 1 150 ? 2.047 9.846 -9.151 1.00 98.00 150 ASN A CA 1
ATOM 1222 C C . ASN A 1 150 ? 3.465 9.961 -9.731 1.00 98.00 150 ASN A C 1
ATOM 1224 O O . ASN A 1 150 ? 3.773 9.316 -10.731 1.00 98.00 150 ASN A O 1
ATOM 1228 N N . TYR A 1 151 ? 4.354 10.682 -9.044 1.00 98.38 151 TYR A N 1
ATOM 1229 C CA . TYR A 1 151 ? 5.751 10.809 -9.449 1.00 98.38 151 TYR A CA 1
ATOM 1230 C C . TYR A 1 151 ? 6.455 9.447 -9.544 1.00 98.38 151 TYR A C 1
ATOM 1232 O O . TYR A 1 151 ? 7.094 9.153 -10.553 1.00 98.38 151 TYR A O 1
ATOM 1240 N N . LEU A 1 152 ? 6.277 8.579 -8.542 1.00 98.56 152 LEU A N 1
ATOM 1241 C CA . LEU A 1 152 ? 6.847 7.227 -8.547 1.00 98.56 152 LEU A CA 1
ATOM 1242 C C . LEU A 1 152 ? 6.305 6.365 -9.696 1.00 98.56 152 LEU A C 1
ATOM 1244 O O . LEU A 1 152 ? 7.068 5.621 -10.312 1.00 98.56 152 LEU A O 1
ATOM 1248 N N . LYS A 1 153 ? 5.009 6.474 -10.014 1.00 98.38 153 LYS A N 1
ATOM 1249 C CA . LYS A 1 153 ? 4.419 5.779 -11.169 1.00 98.38 153 LYS A CA 1
ATOM 1250 C C . LYS A 1 153 ? 5.056 6.232 -12.476 1.00 98.38 153 LYS A C 1
ATOM 1252 O O . LYS A 1 153 ? 5.471 5.389 -13.261 1.00 98.38 153 LYS A O 1
ATOM 1257 N N . LEU A 1 154 ? 5.210 7.539 -12.663 1.00 98.56 154 LEU A N 1
ATOM 1258 C CA . LEU A 1 154 ? 5.828 8.092 -13.866 1.00 98.56 154 LEU A CA 1
ATOM 1259 C C . LEU A 1 154 ? 7.307 7.683 -13.993 1.00 98.56 154 LEU A C 1
ATOM 1261 O O . LEU A 1 154 ? 7.766 7.357 -15.086 1.00 98.56 154 LEU A O 1
ATOM 1265 N N . GLN A 1 155 ? 8.050 7.624 -12.881 1.00 98.50 155 GLN A N 1
ATOM 1266 C CA . GLN A 1 155 ? 9.416 7.083 -12.875 1.00 98.50 155 GLN A CA 1
ATOM 1267 C C . GLN A 1 155 ? 9.455 5.608 -13.293 1.00 98.50 155 GLN A C 1
ATOM 1269 O O . GLN A 1 155 ? 10.333 5.209 -14.060 1.00 98.50 155 GLN A O 1
ATOM 1274 N N . GLN A 1 156 ? 8.516 4.798 -12.798 1.00 98.25 156 GLN A N 1
ATOM 1275 C CA . GLN A 1 156 ? 8.425 3.387 -13.159 1.00 98.25 156 GLN A CA 1
ATOM 1276 C C . GLN A 1 156 ? 8.080 3.206 -14.641 1.00 98.25 156 GLN A C 1
ATOM 1278 O O . GLN A 1 156 ? 8.716 2.391 -15.304 1.00 98.25 156 GLN A O 1
ATOM 1283 N N . GLU A 1 157 ? 7.115 3.962 -15.164 1.00 98.25 157 GLU A N 1
ATOM 1284 C CA . GLU A 1 157 ? 6.733 3.933 -16.581 1.00 98.25 157 GLU A CA 1
ATOM 1285 C C . GLU A 1 157 ? 7.924 4.277 -17.481 1.00 98.25 157 GLU A C 1
ATOM 1287 O O . GLU A 1 157 ? 8.268 3.494 -18.364 1.00 98.25 157 GLU A O 1
ATOM 1292 N N . LEU A 1 158 ? 8.648 5.359 -17.177 1.00 98.50 158 LEU A N 1
ATOM 1293 C CA . LEU A 1 158 ? 9.841 5.743 -17.933 1.00 98.50 158 LEU A CA 1
ATOM 1294 C C . LEU A 1 158 ? 10.925 4.654 -17.906 1.00 98.50 158 LEU A C 1
ATOM 1296 O O . LEU A 1 158 ? 11.551 4.367 -18.926 1.00 98.50 158 LEU A O 1
ATOM 1300 N N . LEU A 1 159 ? 11.166 4.038 -16.74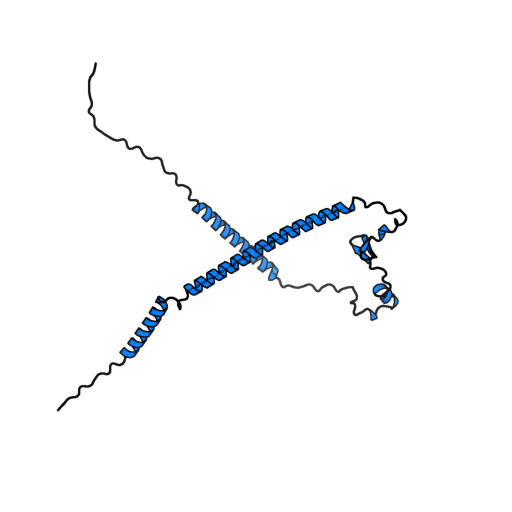4 1.00 98.75 159 LEU A N 1
ATOM 1301 C CA . LEU A 1 159 ? 12.133 2.944 -16.626 1.00 98.75 159 LEU A CA 1
ATOM 1302 C C . LEU A 1 159 ? 11.714 1.721 -17.448 1.00 98.75 159 LEU A C 1
ATOM 1304 O O . LEU A 1 159 ? 12.568 1.101 -18.084 1.00 98.75 159 LEU A O 1
ATOM 1308 N N . MET A 1 160 ? 10.423 1.387 -17.466 1.00 98.81 160 MET A N 1
ATOM 1309 C CA . MET A 1 160 ? 9.896 0.299 -18.290 1.00 98.81 160 MET A CA 1
ATOM 1310 C C . MET A 1 160 ? 10.032 0.604 -19.785 1.00 98.81 160 MET A C 1
ATOM 1312 O O . MET A 1 160 ? 10.460 -0.271 -20.539 1.00 98.81 160 MET A O 1
ATOM 1316 N N . ASP A 1 161 ? 9.757 1.834 -20.215 1.00 98.50 161 ASP A N 1
ATOM 1317 C CA . ASP A 1 161 ? 9.935 2.261 -21.608 1.00 98.50 161 ASP A CA 1
ATOM 1318 C C . ASP A 1 161 ? 11.407 2.190 -22.034 1.00 98.50 161 ASP A C 1
ATOM 1320 O O . ASP A 1 161 ? 11.740 1.618 -23.073 1.00 98.50 161 ASP A O 1
ATOM 1324 N N . MET A 1 162 ? 12.327 2.670 -21.195 1.00 98.75 162 MET A N 1
ATOM 1325 C CA . MET A 1 162 ? 13.762 2.571 -21.482 1.00 98.75 162 MET A CA 1
ATOM 1326 C C . MET A 1 162 ? 14.246 1.115 -21.521 1.00 98.75 162 MET A C 1
ATOM 1328 O O . MET A 1 162 ? 15.063 0.747 -22.371 1.00 98.75 162 MET A O 1
ATOM 1332 N N . LEU A 1 163 ? 13.751 0.258 -20.626 1.00 98.50 163 LEU A N 1
ATOM 1333 C CA . LEU A 1 163 ? 14.113 -1.160 -20.606 1.00 98.50 163 LEU A CA 1
ATOM 1334 C C . LEU A 1 163 ? 13.562 -1.902 -21.830 1.00 98.50 163 LEU A C 1
ATOM 1336 O O . LEU A 1 163 ? 14.264 -2.704 -22.446 1.00 98.50 163 LEU A O 1
ATOM 1340 N N . TH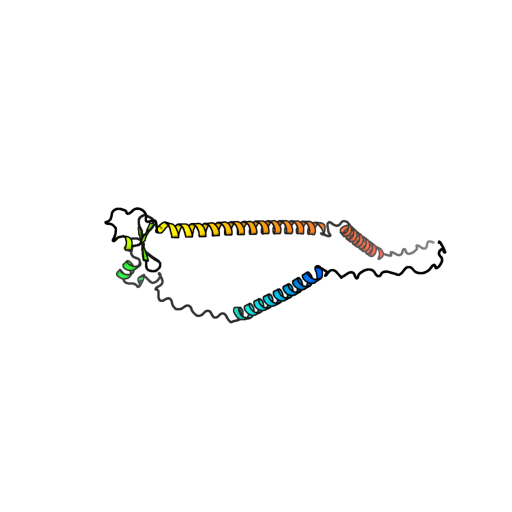R A 1 164 ? 12.323 -1.621 -22.220 1.00 98.31 164 THR A N 1
ATOM 1341 C CA . THR A 1 164 ? 11.722 -2.218 -23.418 1.00 98.31 164 THR A CA 1
ATOM 1342 C C . THR A 1 164 ? 12.416 -1.733 -24.690 1.00 98.31 164 THR A C 1
ATOM 1344 O O . THR A 1 164 ? 12.740 -2.558 -25.547 1.00 98.31 164 THR A O 1
ATOM 1347 N N . GLU A 1 165 ? 12.754 -0.446 -24.793 1.00 97.69 165 GLU A N 1
ATOM 1348 C CA . GLU A 1 165 ? 13.505 0.098 -25.926 1.00 97.69 165 GLU A CA 1
ATOM 1349 C C . GLU A 1 165 ? 14.912 -0.511 -26.030 1.00 97.69 165 GLU A C 1
ATOM 1351 O O . GLU A 1 165 ? 15.328 -0.953 -27.106 1.00 97.69 165 GLU A O 1
ATOM 1356 N N . THR A 1 166 ? 15.655 -0.576 -24.922 1.00 97.75 166 THR A N 1
ATOM 1357 C CA . THR A 1 166 ? 16.995 -1.191 -24.902 1.00 97.75 166 THR A CA 1
ATOM 1358 C C . THR A 1 166 ? 16.942 -2.675 -25.251 1.00 97.75 166 THR A C 1
ATOM 1360 O O . THR A 1 166 ? 17.767 -3.140 -26.039 1.00 97.75 166 THR A O 1
ATOM 1363 N N . THR A 1 167 ? 15.932 -3.396 -24.765 1.00 97.69 167 THR A N 1
ATOM 1364 C CA . THR A 1 167 ? 15.703 -4.807 -25.109 1.00 97.69 167 THR A CA 1
ATOM 1365 C C . THR A 1 167 ? 15.386 -4.974 -26.599 1.00 97.69 167 THR A C 1
ATOM 1367 O O . THR A 1 167 ? 15.966 -5.832 -27.266 1.00 97.69 167 THR A O 1
ATOM 1370 N N . ALA A 1 168 ? 14.541 -4.113 -27.176 1.00 97.50 168 ALA A N 1
ATOM 1371 C CA . ALA A 1 168 ? 14.249 -4.133 -28.610 1.00 97.50 168 ALA A CA 1
ATOM 1372 C C . ALA A 1 168 ? 15.498 -3.838 -29.463 1.00 97.50 168 ALA A C 1
ATOM 1374 O O . ALA A 1 168 ? 15.745 -4.517 -30.466 1.00 97.50 168 ALA A O 1
ATOM 1375 N N . ARG A 1 169 ? 16.320 -2.862 -29.052 1.00 96.25 169 ARG A N 1
ATOM 1376 C CA . ARG A 1 169 ? 17.597 -2.535 -29.712 1.00 96.25 169 ARG A CA 1
ATOM 1377 C C . ARG A 1 169 ? 18.581 -3.703 -29.643 1.00 96.25 169 ARG A C 1
ATOM 1379 O O . ARG A 1 169 ? 19.201 -4.021 -30.656 1.00 96.25 169 ARG A O 1
ATOM 1386 N N . MET A 1 170 ? 18.694 -4.357 -28.488 1.00 96.25 170 MET A N 1
ATOM 1387 C CA . MET A 1 170 ? 19.531 -5.543 -28.301 1.00 96.25 170 MET A CA 1
ATOM 1388 C C . MET A 1 170 ? 19.113 -6.669 -29.253 1.00 96.25 170 MET A C 1
ATOM 1390 O O . MET A 1 170 ? 19.946 -7.134 -30.024 1.00 96.25 170 MET A O 1
ATOM 1394 N N . HIS A 1 171 ? 17.826 -7.020 -29.311 1.00 94.81 171 HIS A N 1
ATOM 1395 C CA . HIS A 1 171 ? 17.337 -8.050 -30.236 1.00 94.81 171 HIS A CA 1
ATOM 1396 C C . HIS A 1 171 ? 17.560 -7.703 -31.713 1.00 94.81 171 HIS A C 1
ATOM 1398 O O . HIS A 1 171 ? 17.813 -8.580 -32.541 1.00 94.81 171 HIS A O 1
ATOM 1404 N N . LEU A 1 172 ? 17.478 -6.422 -32.079 1.00 92.81 172 LEU A N 1
ATOM 1405 C CA . LEU A 1 172 ? 17.792 -5.983 -33.437 1.00 92.81 172 LEU A CA 1
ATOM 1406 C C . LEU A 1 172 ? 19.289 -6.125 -33.757 1.00 92.81 172 LEU A C 1
ATOM 1408 O O . LEU A 1 172 ? 19.638 -6.447 -34.893 1.00 92.81 172 LEU A O 1
ATOM 1412 N N . LEU A 1 173 ? 20.170 -5.901 -32.781 1.00 92.25 173 LEU A N 1
ATOM 1413 C CA . LEU A 1 173 ? 21.608 -6.131 -32.930 1.00 92.25 173 LEU A CA 1
ATOM 1414 C C . LEU A 1 173 ? 21.947 -7.623 -32.980 1.00 92.25 173 LEU A C 1
ATOM 1416 O O . LEU A 1 173 ? 22.728 -8.016 -33.844 1.00 92.25 173 LEU A O 1
ATOM 1420 N N . GLU A 1 174 ? 21.325 -8.449 -32.137 1.00 88.00 174 GLU A N 1
ATOM 1421 C CA . GLU A 1 174 ? 21.460 -9.913 -32.167 1.00 88.00 174 GLU A CA 1
ATOM 1422 C C . GLU A 1 174 ? 21.121 -10.462 -33.558 1.00 88.00 174 GLU A C 1
ATOM 1424 O O . GLU A 1 174 ? 21.936 -11.159 -34.153 1.00 88.00 174 GLU A O 1
ATOM 1429 N N . LYS A 1 175 ? 20.002 -10.029 -34.156 1.00 85.75 175 LYS A N 1
ATOM 1430 C CA . LYS A 1 175 ? 19.618 -10.407 -35.531 1.00 85.75 175 LYS A CA 1
ATOM 1431 C C . LYS A 1 175 ? 20.596 -9.942 -36.615 1.00 85.75 175 LYS A C 1
ATOM 1433 O O . LYS A 1 175 ? 20.680 -10.559 -37.672 1.00 85.75 175 LYS A O 1
ATOM 1438 N N . LYS A 1 176 ? 21.302 -8.825 -36.409 1.00 78.81 176 LYS A N 1
ATOM 1439 C CA . LYS A 1 176 ? 22.319 -8.326 -37.358 1.00 78.81 176 LYS A CA 1
ATOM 1440 C C . LYS A 1 176 ? 23.652 -9.060 -37.219 1.00 78.81 176 LYS A C 1
ATOM 1442 O O . LYS A 1 176 ? 24.393 -9.162 -38.194 1.00 78.81 176 LYS A O 1
ATOM 1447 N N . LEU A 1 177 ? 23.968 -9.508 -36.007 1.00 70.69 177 LEU A N 1
ATOM 1448 C CA . LEU A 1 177 ? 25.166 -10.279 -35.677 1.00 70.69 177 LEU A CA 1
ATOM 1449 C C . LEU A 1 177 ? 24.966 -11.783 -35.881 1.00 70.69 177 LEU A C 1
ATOM 1451 O O . LEU A 1 177 ? 25.949 -12.524 -35.853 1.00 70.69 177 LEU A O 1
ATOM 1455 N N . ASP A 1 178 ? 23.725 -12.213 -36.121 1.00 61.38 178 ASP A N 1
ATOM 1456 C CA . ASP A 1 178 ? 23.381 -13.594 -36.419 1.00 61.38 178 ASP A CA 1
ATOM 1457 C C . ASP A 1 178 ? 24.227 -14.091 -37.607 1.00 61.38 178 ASP A C 1
ATOM 1459 O O . ASP A 1 178 ? 24.160 -13.538 -38.717 1.00 61.38 178 ASP A O 1
ATOM 1463 N N . PRO A 1 179 ? 25.068 -15.122 -37.408 1.00 57.50 179 PRO A N 1
ATOM 1464 C CA . PRO A 1 179 ? 25.981 -15.607 -38.438 1.00 57.50 179 PRO A CA 1
ATOM 1465 C C . PRO A 1 179 ? 25.241 -16.190 -39.648 1.00 57.50 179 PRO A C 1
ATOM 1467 O O . PRO A 1 179 ? 25.839 -16.308 -40.715 1.00 57.50 179 PRO A O 1
ATOM 1470 N N . ASP A 1 180 ? 23.952 -16.497 -39.517 1.00 56.53 180 ASP A N 1
ATOM 1471 C CA . ASP A 1 180 ? 23.113 -16.983 -40.612 1.00 56.53 180 ASP A CA 1
ATOM 1472 C C . ASP A 1 180 ? 22.709 -15.871 -41.599 1.00 56.53 180 ASP A C 1
ATOM 1474 O O . ASP A 1 180 ? 22.435 -16.156 -42.765 1.00 56.53 180 ASP A O 1
ATOM 1478 N N . VAL A 1 181 ? 22.752 -14.596 -41.184 1.00 57.38 181 VAL A N 1
ATOM 1479 C CA . VAL A 1 181 ? 22.446 -13.428 -42.039 1.00 57.38 181 VAL A CA 1
ATOM 1480 C C . VAL A 1 181 ? 23.720 -12.781 -42.604 1.00 57.38 181 VAL A C 1
ATOM 1482 O O . VAL A 1 181 ? 23.664 -12.000 -43.554 1.00 57.38 181 VAL A O 1
ATOM 1485 N N . SER A 1 182 ? 24.904 -13.137 -42.092 1.00 58.47 182 SER A N 1
ATOM 1486 C CA . SER A 1 182 ? 26.178 -12.674 -42.651 1.00 58.47 182 SER A CA 1
ATOM 1487 C C . SER A 1 182 ? 26.509 -13.429 -43.952 1.00 58.47 182 SER A C 1
ATOM 1489 O O . SER A 1 182 ? 26.884 -14.608 -43.893 1.00 58.47 182 SER A O 1
ATOM 1491 N N . PRO A 1 183 ? 26.492 -12.778 -45.137 1.00 61.66 183 PRO A N 1
ATOM 1492 C CA . PRO A 1 183 ? 26.818 -13.445 -46.403 1.00 61.66 183 PRO A CA 1
ATOM 1493 C C . PRO A 1 183 ? 28.236 -14.037 -46.393 1.00 61.66 183 PRO A C 1
ATOM 1495 O O . PRO A 1 183 ? 28.503 -15.042 -47.047 1.00 61.66 183 PRO A O 1
ATOM 1498 N N . ALA A 1 184 ? 29.141 -13.479 -45.582 1.00 65.38 184 ALA A N 1
ATOM 1499 C CA . ALA A 1 184 ? 30.496 -13.986 -45.409 1.00 65.38 184 ALA A CA 1
ATOM 1500 C C . ALA A 1 184 ? 30.555 -15.289 -44.588 1.00 65.38 184 ALA A C 1
ATOM 1502 O O . ALA A 1 184 ? 31.391 -16.151 -44.860 1.00 65.38 184 ALA A O 1
ATOM 1503 N N . ALA A 1 185 ? 29.699 -15.468 -43.578 1.00 63.44 185 ALA A N 1
ATOM 1504 C CA . ALA A 1 185 ? 29.648 -16.707 -42.798 1.00 63.44 185 ALA A CA 1
ATOM 1505 C C . ALA A 1 185 ? 28.970 -17.843 -43.584 1.00 63.44 185 ALA A C 1
ATOM 1507 O O . ALA A 1 185 ? 29.526 -18.947 -43.626 1.00 63.44 185 ALA A O 1
ATOM 1508 N N . ALA A 1 186 ? 27.882 -17.550 -44.305 1.00 64.25 186 ALA A N 1
ATOM 1509 C CA . ALA A 1 186 ? 27.257 -18.478 -45.249 1.00 64.25 186 ALA A CA 1
ATOM 1510 C C . ALA A 1 186 ? 28.226 -18.896 -46.375 1.00 64.25 186 ALA A C 1
ATOM 1512 O O . ALA A 1 186 ? 28.376 -20.088 -46.653 1.00 64.25 186 ALA A O 1
ATOM 1513 N N . ALA A 1 187 ? 28.980 -17.949 -46.950 1.00 66.69 187 ALA A N 1
ATOM 1514 C CA . ALA A 1 187 ? 30.009 -18.239 -47.953 1.00 66.69 187 ALA A CA 1
ATOM 1515 C C . ALA A 1 187 ? 31.147 -19.113 -47.397 1.00 66.69 187 ALA A C 1
ATOM 1517 O O . ALA A 1 187 ? 31.578 -20.062 -48.054 1.00 66.69 187 ALA A O 1
ATOM 1518 N N . ARG A 1 188 ? 31.602 -18.863 -46.161 1.00 72.31 188 ARG A N 1
ATOM 1519 C CA . ARG A 1 188 ? 32.619 -19.694 -45.488 1.00 72.31 188 ARG A CA 1
ATOM 1520 C C . ARG A 1 188 ? 32.108 -21.098 -45.164 1.00 72.31 188 ARG A C 1
ATOM 1522 O O . ARG A 1 188 ? 32.878 -22.058 -45.232 1.00 72.31 188 ARG A O 1
ATOM 1529 N N . ALA A 1 189 ? 30.835 -21.242 -44.799 1.00 73.69 189 ALA A N 1
ATOM 1530 C CA . ALA A 1 189 ? 30.205 -22.544 -44.585 1.00 73.69 189 ALA A CA 1
ATOM 1531 C C . ALA A 1 189 ? 30.057 -23.322 -45.905 1.00 73.69 189 ALA A C 1
ATOM 1533 O O . ALA A 1 189 ? 30.368 -24.516 -45.953 1.00 73.69 189 ALA A O 1
ATOM 1534 N N . TRP A 1 190 ? 29.673 -22.639 -46.989 1.00 74.19 190 TRP A N 1
ATOM 1535 C CA . TRP A 1 190 ? 29.611 -23.211 -48.334 1.00 74.19 190 TRP A CA 1
ATOM 1536 C C . TRP A 1 190 ? 30.999 -23.631 -48.843 1.00 74.19 190 TRP A C 1
ATOM 1538 O O . TRP A 1 190 ? 31.170 -24.778 -49.253 1.00 74.19 190 TRP A O 1
ATOM 1548 N N . GLN A 1 191 ? 32.027 -22.786 -48.696 1.00 78.62 191 GLN A N 1
ATOM 1549 C CA . GLN A 1 191 ? 33.418 -23.133 -49.024 1.00 78.62 191 GLN A CA 1
ATOM 1550 C C . GLN A 1 191 ? 33.920 -24.357 -48.250 1.00 78.62 191 GLN A C 1
ATOM 1552 O O . GLN A 1 191 ? 34.547 -25.240 -48.833 1.00 78.62 191 GLN A O 1
ATOM 1557 N N . ARG A 1 192 ? 33.637 -24.445 -46.943 1.00 78.56 192 ARG A N 1
ATOM 1558 C CA . ARG A 1 192 ? 34.013 -25.617 -46.134 1.00 78.56 192 ARG A CA 1
ATOM 1559 C C . ARG A 1 192 ? 33.306 -26.889 -46.604 1.00 78.56 192 ARG A C 1
ATOM 1561 O O . ARG A 1 192 ? 33.942 -27.939 -46.677 1.00 78.56 192 ARG A O 1
ATOM 1568 N N . LYS A 1 193 ? 32.021 -26.806 -46.971 1.00 79.31 193 LYS A N 1
ATOM 1569 C CA . LYS A 1 193 ? 31.294 -27.929 -47.591 1.00 79.31 193 LYS A CA 1
ATOM 1570 C C . LYS A 1 193 ? 31.906 -28.342 -48.931 1.00 79.31 193 LYS A C 1
ATOM 1572 O O . LYS A 1 193 ? 32.047 -29.540 -49.166 1.00 79.31 193 LYS A O 1
ATOM 1577 N N . MET A 1 194 ? 32.290 -27.382 -49.773 1.00 74.56 194 MET A N 1
ATOM 1578 C CA . MET A 1 194 ? 32.918 -27.662 -51.067 1.00 74.56 194 MET A CA 1
ATOM 1579 C C . MET A 1 194 ? 34.274 -28.345 -50.897 1.00 74.56 194 MET A C 1
ATOM 1581 O O . MET A 1 194 ? 34.464 -29.419 -51.458 1.00 74.56 194 MET A O 1
ATOM 1585 N N . ARG A 1 195 ? 35.151 -27.840 -50.019 1.00 74.12 195 ARG A N 1
ATOM 1586 C CA . ARG A 1 195 ? 36.431 -28.509 -49.715 1.00 74.12 195 ARG A CA 1
ATOM 1587 C C . ARG A 1 195 ? 36.247 -29.911 -49.125 1.00 74.12 195 ARG A C 1
ATOM 1589 O O . ARG A 1 195 ? 37.033 -30.805 -49.411 1.00 74.12 195 ARG A O 1
ATOM 1596 N N . LYS A 1 196 ? 35.193 -30.144 -48.333 1.00 74.25 196 LYS A N 1
ATOM 1597 C CA . LYS A 1 196 ? 34.878 -31.485 -47.809 1.00 74.25 196 LYS A CA 1
ATOM 1598 C C . LYS A 1 196 ? 34.416 -32.453 -48.908 1.00 74.25 196 LYS A C 1
ATOM 1600 O O . LYS A 1 196 ? 34.745 -33.631 -48.831 1.00 74.25 196 LYS A O 1
ATOM 1605 N N . ARG A 1 197 ? 33.684 -31.979 -49.925 1.00 64.19 197 ARG A N 1
ATOM 1606 C CA . ARG A 1 197 ? 33.337 -32.779 -51.118 1.00 64.19 197 ARG A CA 1
ATOM 1607 C C . ARG A 1 197 ? 34.550 -33.038 -52.008 1.00 64.19 197 ARG A C 1
ATOM 1609 O O . ARG A 1 197 ? 34.690 -34.142 -52.515 1.00 64.19 197 ARG A O 1
ATOM 1616 N N . GLU A 1 198 ? 35.430 -32.056 -52.149 1.00 61.56 198 GLU A N 1
ATOM 1617 C CA . GLU A 1 198 ? 36.681 -32.172 -52.906 1.00 61.56 198 GLU A CA 1
ATOM 1618 C C . GLU A 1 198 ? 37.623 -33.204 -52.270 1.00 61.56 198 GLU A C 1
ATOM 1620 O O . GLU A 1 198 ? 38.085 -34.118 -52.944 1.00 61.56 198 GLU A O 1
ATOM 1625 N N . ASN A 1 199 ? 37.790 -33.159 -50.945 1.00 58.78 199 ASN A N 1
ATOM 1626 C CA . ASN A 1 199 ? 38.570 -34.152 -50.201 1.00 58.78 199 ASN A CA 1
ATOM 1627 C C . ASN A 1 199 ? 37.929 -35.552 -50.206 1.00 58.78 199 ASN A C 1
ATOM 1629 O O . ASN A 1 199 ? 38.644 -36.541 -50.082 1.00 58.78 199 ASN A O 1
ATOM 1633 N N . ALA A 1 200 ? 36.603 -35.655 -50.350 1.00 58.69 200 ALA A N 1
ATOM 1634 C CA . ALA A 1 200 ? 35.916 -36.940 -50.500 1.00 58.69 200 ALA A CA 1
ATOM 1635 C C . ALA A 1 200 ? 36.063 -37.520 -51.922 1.00 58.69 200 ALA A C 1
ATOM 1637 O O . ALA A 1 200 ? 36.175 -38.733 -52.070 1.00 58.69 200 ALA A O 1
ATOM 1638 N N . ASN A 1 201 ? 36.121 -36.670 -52.954 1.00 54.06 201 ASN A N 1
ATOM 1639 C CA . ASN A 1 201 ? 36.380 -37.091 -54.337 1.00 54.06 201 ASN A CA 1
ATOM 1640 C C . ASN A 1 201 ? 37.873 -37.325 -54.636 1.00 54.06 201 ASN A C 1
ATOM 1642 O O . ASN A 1 201 ? 38.188 -38.059 -55.567 1.00 54.06 201 ASN A O 1
ATOM 1646 N N . GLY A 1 202 ? 38.794 -36.755 -53.852 1.00 54.44 202 GLY A N 1
ATOM 1647 C CA . GLY A 1 202 ? 40.243 -36.954 -54.001 1.00 54.44 202 GLY A CA 1
ATOM 1648 C C . GLY A 1 202 ? 40.767 -38.333 -53.571 1.00 54.44 202 GLY A C 1
ATOM 1649 O O . GLY A 1 202 ? 41.944 -38.618 -53.770 1.00 54.44 202 GLY A O 1
ATOM 1650 N N . VAL A 1 203 ? 39.917 -39.198 -52.998 1.00 47.81 203 VAL A N 1
ATOM 1651 C CA . VAL A 1 203 ? 40.278 -40.554 -52.520 1.00 47.81 203 VAL A CA 1
ATOM 1652 C C . VAL A 1 203 ? 39.825 -41.665 -53.487 1.00 47.81 203 VAL A C 1
ATOM 1654 O O . VAL A 1 203 ? 39.922 -42.847 -53.178 1.00 47.81 203 VAL A O 1
ATOM 1657 N N . LEU A 1 204 ? 39.398 -41.329 -54.707 1.00 48.81 204 LEU A N 1
ATOM 1658 C CA . LEU A 1 204 ? 39.199 -42.315 -55.776 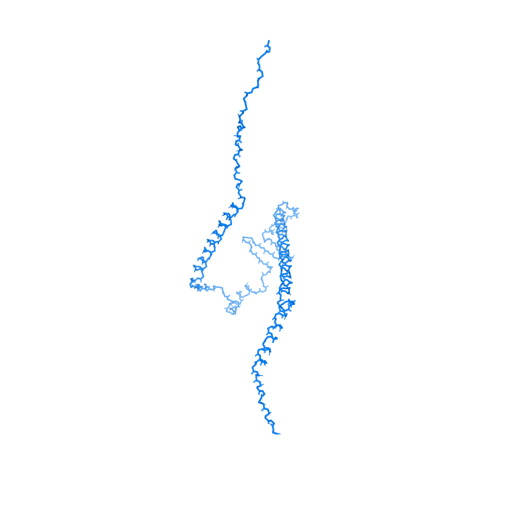1.00 48.81 204 LEU A CA 1
ATOM 1659 C C . LEU A 1 204 ? 40.210 -42.082 -56.902 1.00 48.81 204 LEU A C 1
ATOM 1661 O O . L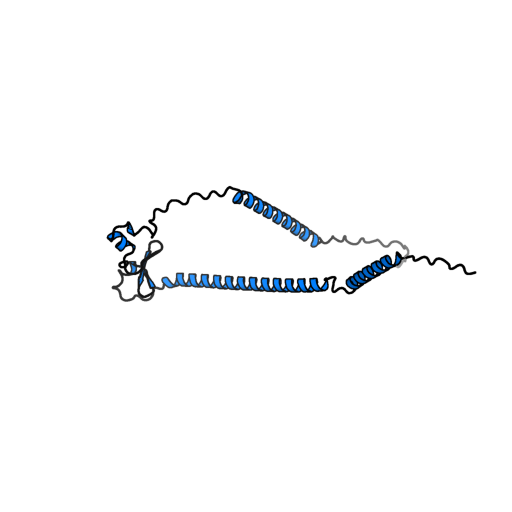EU A 1 204 ? 39.861 -41.688 -58.011 1.00 48.81 204 LEU A O 1
ATOM 1665 N N . MET A 1 205 ? 41.484 -42.365 -56.615 1.00 43.50 205 MET A N 1
ATOM 1666 C CA . MET A 1 205 ? 42.472 -42.657 -57.657 1.00 43.50 205 MET A CA 1
ATOM 1667 C C . MET A 1 205 ? 42.112 -44.007 -58.289 1.00 43.50 205 MET A C 1
ATOM 1669 O O . MET A 1 205 ? 42.660 -45.049 -57.933 1.00 43.50 205 MET A O 1
ATOM 1673 N N . ILE A 1 206 ? 41.154 -44.001 -59.216 1.00 52.81 206 ILE A N 1
ATOM 1674 C CA . ILE A 1 206 ? 40.971 -45.110 -60.151 1.00 52.81 206 ILE A CA 1
ATOM 1675 C C . ILE A 1 206 ? 42.167 -45.052 -61.101 1.00 52.81 206 ILE A C 1
ATOM 1677 O O . ILE A 1 206 ? 42.237 -44.206 -61.987 1.00 52.81 206 ILE A O 1
ATOM 1681 N N . GLN A 1 207 ? 43.142 -45.926 -60.867 1.00 43.97 207 GLN A N 1
ATOM 1682 C CA . GLN A 1 207 ? 44.271 -46.149 -61.761 1.00 43.97 207 GLN A CA 1
ATOM 1683 C C . GLN A 1 207 ? 43.753 -46.873 -63.021 1.00 43.97 207 GLN A C 1
ATOM 1685 O O . GLN A 1 207 ? 43.243 -47.990 -62.892 1.00 43.97 207 GLN A O 1
ATOM 1690 N N . PRO A 1 208 ? 43.853 -46.302 -64.235 1.00 46.62 208 PRO A N 1
ATOM 1691 C CA . PRO A 1 208 ? 43.537 -47.050 -65.440 1.00 46.62 208 PRO A CA 1
ATOM 1692 C C . PRO A 1 208 ? 44.702 -48.002 -65.730 1.00 46.62 208 PRO A C 1
ATOM 1694 O O . PRO A 1 208 ? 45.807 -47.57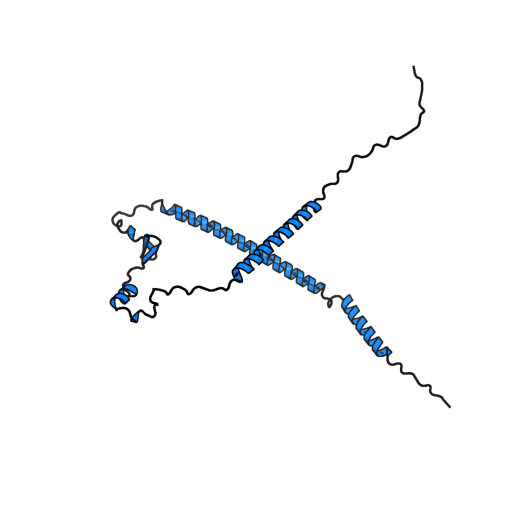4 -66.064 1.00 46.62 208 PRO A O 1
ATOM 1697 N N . ARG A 1 209 ? 44.467 -49.310 -65.574 1.00 38.44 209 ARG A N 1
ATOM 1698 C CA . ARG A 1 209 ? 45.358 -50.338 -66.122 1.00 38.44 209 ARG A CA 1
ATOM 1699 C C . ARG A 1 209 ? 45.394 -50.190 -67.643 1.00 38.44 209 ARG A C 1
ATOM 1701 O O . ARG A 1 209 ? 44.347 -50.156 -68.286 1.00 38.44 209 ARG A O 1
ATOM 1708 N N . ALA A 1 210 ? 46.603 -50.103 -68.186 1.00 42.03 210 ALA A N 1
ATOM 1709 C CA . ALA A 1 210 ? 46.860 -50.060 -69.615 1.00 42.03 210 ALA A CA 1
ATOM 1710 C C . ALA A 1 210 ? 46.336 -51.332 -70.304 1.00 42.03 210 ALA A C 1
ATOM 1712 O O . ALA A 1 210 ? 46.593 -52.448 -69.852 1.00 42.03 210 ALA A O 1
ATOM 1713 N N . LEU A 1 211 ? 45.601 -51.139 -71.398 1.00 43.72 211 LEU A N 1
ATOM 1714 C CA . LEU A 1 211 ? 45.312 -52.163 -72.395 1.00 43.72 211 LEU A CA 1
ATOM 1715 C C . LEU A 1 211 ? 46.565 -52.329 -73.260 1.00 43.72 211 LEU A C 1
ATOM 1717 O O . LEU A 1 211 ? 46.857 -51.485 -74.106 1.00 43.72 211 LEU A O 1
ATOM 1721 N N . GLU A 1 212 ? 47.310 -53.407 -73.031 1.00 42.69 212 GLU A N 1
ATOM 1722 C CA . GLU A 1 212 ? 48.258 -53.923 -74.014 1.00 42.69 212 GLU A CA 1
ATOM 1723 C C . GLU A 1 212 ? 47.453 -54.430 -75.218 1.00 42.69 212 GLU A C 1
ATOM 1725 O O . GLU A 1 212 ? 46.574 -55.283 -75.087 1.00 42.69 212 GLU A O 1
ATOM 1730 N N . SER A 1 213 ? 47.720 -53.846 -76.385 1.00 45.16 213 SER A N 1
ATOM 1731 C CA . SER A 1 213 ? 47.194 -54.300 -77.671 1.00 45.16 213 SER A CA 1
ATOM 1732 C C . SER A 1 213 ? 48.233 -55.188 -78.350 1.00 45.16 213 SER A C 1
ATOM 1734 O O . SER A 1 213 ? 49.436 -54.930 -78.271 1.00 45.16 213 SER A O 1
ATOM 1736 N N . ARG A 1 214 ? 47.737 -56.250 -78.983 1.00 41.78 214 ARG A N 1
ATOM 1737 C CA . ARG A 1 214 ? 48.450 -57.132 -79.903 1.00 41.78 214 ARG A CA 1
ATOM 1738 C C . ARG A 1 214 ? 47.947 -56.856 -81.312 1.00 41.78 214 ARG A C 1
ATOM 1740 O O . ARG A 1 214 ? 46.743 -56.531 -81.421 1.00 41.78 214 ARG A O 1
#

Foldseek 3Di:
DDDDDDDDDDDDDDDDDDDDDPDPPPVVVVVVVVVVVVVVVVVVVVVVVVVCCVPVVPPPDPDPDPDPPDDDPVCLVVDDPVVCCCPPNPPPPFDWDDDPNWIWGDDPNDTDTPPPVVVPPDDDDPPDPPPVVVVVVVVVVVVVVVVVVVVVVVVVVVVVVVVVVVVVVVVVVCVVVPLVPPPVSVVVVVVVVVVVVVVVVVPPPPPDDDDDDD

Organism: Dipodomys ordii (NCBI:txid10020)

pLDDT: mean 70.55, std 18.57, range [32.97, 98.81]

Secondary structure (DSSP, 8-state):
--------------PPPPP-PPP--HHHHHHHHHHHHHHHHHHHHHHHHHHHHHHHSS---PPPPPPP-SPPGGGGGGS-HHHHHHHHSS---S-EEEETTEEEEEETTEEEEGGGGGGTTS------TTSHHHHHHHHHHHHHHHHHHHHHHHHHHHHHHHHHHHHHHHHHHHHHH-TTT-HHHHHHHHHHHHHHHHHHHTT-----------